Protein AF-0000000078662485 (afdb_homodimer)

pLDDT: mean 89.97, std 11.81, range [34.38, 98.5]

Structure (mmCIF, N/CA/C/O backbone):
data_AF-0000000078662485-model_v1
#
loop_
_entity.id
_entity.type
_entity.pdbx_description
1 polymer 'Uncharacterized protein'
#
loop_
_atom_site.group_PDB
_atom_site.id
_atom_site.type_symbol
_atom_site.label_atom_id
_atom_site.label_alt_id
_atom_site.label_comp_id
_atom_site.label_asym_id
_atom_site.label_entity_id
_atom_site.label_seq_id
_atom_site.pdbx_PDB_ins_code
_atom_site.Cartn_x
_atom_site.Cartn_y
_atom_site.Cartn_z
_atom_site.occupancy
_atom_site.B_iso_or_equiv
_atom_site.auth_seq_id
_atom_site.auth_comp_id
_atom_site.auth_asym_id
_atom_site.auth_atom_id
_atom_site.pdbx_PDB_model_num
ATOM 1 N N . MET A 1 1 ? 4.508 31.656 -20.875 1 34.56 1 MET A N 1
ATOM 2 C CA . MET A 1 1 ? 4.895 31.766 -19.469 1 34.56 1 MET A CA 1
ATOM 3 C C . MET A 1 1 ? 4.84 30.406 -18.781 1 34.56 1 MET A C 1
ATOM 5 O O . MET A 1 1 ? 3.756 29.906 -18.484 1 34.56 1 MET A O 1
ATOM 9 N N . LEU A 1 2 ? 5.418 29.312 -19.266 1 43.25 2 LEU A N 1
ATOM 10 C CA . LEU A 1 2 ? 5.508 28.016 -18.625 1 43.25 2 LEU A CA 1
ATOM 11 C C . LEU A 1 2 ? 5.68 28.156 -17.125 1 43.25 2 LEU A C 1
ATOM 13 O O . LEU A 1 2 ? 6.574 28.875 -16.656 1 43.25 2 LEU A O 1
ATOM 17 N N . ALA A 1 3 ? 4.621 28.422 -16.469 1 52.41 3 ALA A N 1
ATOM 18 C CA . ALA A 1 3 ? 4.621 28.656 -15.031 1 52.41 3 ALA A CA 1
ATOM 19 C C . ALA A 1 3 ? 5.844 28.031 -14.375 1 52.41 3 ALA A C 1
ATOM 21 O O . ALA A 1 3 ? 6.137 26.844 -14.594 1 52.41 3 ALA A O 1
ATOM 22 N N . ARG A 1 4 ? 6.895 28.75 -14.273 1 60.28 4 ARG A N 1
ATOM 23 C CA . ARG A 1 4 ? 8.203 28.453 -13.703 1 60.28 4 ARG A CA 1
ATOM 24 C C . ARG A 1 4 ? 8.078 27.594 -12.445 1 60.28 4 ARG A C 1
ATOM 26 O O . ARG A 1 4 ? 7.41 27.984 -11.484 1 60.28 4 ARG A O 1
ATOM 33 N N . MET A 1 5 ? 8.234 26.359 -12.672 1 67.25 5 MET A N 1
ATOM 34 C CA . MET A 1 5 ? 8.242 25.469 -11.516 1 67.25 5 MET A CA 1
ATOM 35 C C . MET A 1 5 ? 9.117 26.031 -10.398 1 67.25 5 MET A C 1
ATOM 37 O O . MET A 1 5 ? 10.156 26.641 -10.672 1 67.25 5 MET A O 1
ATOM 41 N N . THR A 1 6 ? 8.609 26.188 -9.195 1 75.56 6 THR A N 1
ATOM 42 C CA . THR A 1 6 ? 9.398 26.547 -8.023 1 75.56 6 THR A CA 1
ATOM 43 C C . THR A 1 6 ? 10.625 25.641 -7.906 1 75.56 6 THR A C 1
ATOM 45 O O . THR A 1 6 ? 10.664 24.562 -8.5 1 75.56 6 THR A O 1
ATOM 48 N N . PRO A 1 7 ? 11.672 26.172 -7.414 1 77.88 7 PRO A N 1
ATOM 49 C CA . PRO A 1 7 ? 12.883 25.375 -7.246 1 77.88 7 PRO A CA 1
ATOM 50 C C . PRO A 1 7 ? 12.594 24 -6.648 1 77.88 7 PRO A C 1
ATOM 52 O O . PRO A 1 7 ? 13.219 23 -7.039 1 77.88 7 PRO A O 1
ATOM 55 N N . GLU A 1 8 ? 11.742 23.828 -5.668 1 77.75 8 GLU A N 1
ATOM 56 C CA . GLU A 1 8 ? 11.398 22.547 -5.043 1 77.75 8 GLU A CA 1
ATOM 57 C C . GLU A 1 8 ? 10.75 21.594 -6.043 1 77.75 8 GLU A C 1
ATOM 59 O O . GLU A 1 8 ? 11.047 20.406 -6.055 1 77.75 8 GLU A O 1
ATOM 64 N N . ARG A 1 9 ? 9.969 22.109 -6.883 1 80.06 9 ARG A N 1
ATOM 65 C CA . ARG A 1 9 ? 9.297 21.297 -7.895 1 80.06 9 ARG A CA 1
ATOM 66 C C . ARG A 1 9 ? 10.273 20.844 -8.977 1 80.06 9 ARG A C 1
ATOM 68 O O . ARG A 1 9 ? 10.156 19.734 -9.5 1 80.06 9 ARG A O 1
ATOM 75 N N . ARG A 1 10 ? 11.203 21.672 -9.266 1 83.81 10 ARG A N 1
ATOM 76 C CA . ARG A 1 10 ? 12.219 21.328 -10.258 1 83.81 10 ARG A CA 1
ATOM 77 C C . ARG A 1 10 ? 13.102 20.172 -9.766 1 83.81 10 ARG A C 1
ATOM 79 O O . ARG A 1 10 ? 13.398 19.25 -10.523 1 83.81 10 ARG A O 1
ATOM 86 N N . GLN A 1 11 ? 13.539 20.328 -8.539 1 87 11 GLN A N 1
ATOM 87 C CA . GLN A 1 11 ? 14.359 19.266 -7.961 1 87 11 GLN A CA 1
ATOM 88 C C . GLN A 1 11 ? 13.602 17.938 -7.906 1 87 11 GLN A C 1
ATOM 90 O O . GLN A 1 11 ? 14.164 16.875 -8.172 1 87 11 GLN A O 1
ATOM 95 N N . TYR A 1 12 ? 12.344 18.062 -7.512 1 89.25 12 TYR A N 1
ATOM 96 C CA . TYR A 1 12 ? 11.492 16.891 -7.488 1 89.25 12 TYR A CA 1
ATOM 97 C C . TYR A 1 12 ? 11.367 16.281 -8.875 1 89.25 12 TYR A C 1
ATOM 99 O O . TYR A 1 12 ? 11.555 15.07 -9.055 1 89.25 12 TYR A O 1
ATOM 107 N N . THR A 1 13 ? 11.07 17.109 -9.867 1 90.5 13 THR A N 1
ATOM 108 C CA . THR A 1 13 ? 10.867 16.625 -11.227 1 90.5 13 THR A CA 1
ATOM 109 C C . THR A 1 13 ? 12.141 16 -11.773 1 90.5 13 THR A C 1
ATOM 111 O O . THR A 1 13 ? 12.102 14.945 -12.406 1 90.5 13 THR A O 1
ATOM 114 N N . ARG A 1 14 ? 13.227 16.562 -11.508 1 93.94 14 ARG A N 1
ATOM 115 C CA . ARG A 1 14 ? 14.5 16.016 -11.953 1 93.94 14 ARG A CA 1
ATOM 116 C C . ARG A 1 14 ? 14.781 14.672 -11.289 1 93.94 14 ARG A C 1
ATOM 118 O O . ARG A 1 14 ? 15.211 13.727 -11.953 1 93.94 14 ARG A O 1
ATOM 125 N N . ALA A 1 15 ? 14.516 14.617 -10.016 1 94.81 15 ALA A N 1
ATOM 126 C CA . ALA A 1 15 ? 14.734 13.375 -9.281 1 94.81 15 ALA A CA 1
ATOM 127 C C . ALA A 1 15 ? 13.859 12.25 -9.836 1 94.81 15 ALA A C 1
ATOM 129 O O . ALA A 1 15 ? 14.336 11.133 -10.055 1 94.81 15 ALA A O 1
ATOM 130 N N . VAL A 1 16 ? 12.68 12.586 -10.109 1 94.25 16 VAL A N 1
ATOM 131 C CA . VAL A 1 16 ? 11.734 11.586 -10.602 1 94.25 16 VAL A CA 1
ATOM 132 C C . VAL A 1 16 ? 12.148 11.141 -12.008 1 94.25 16 VAL A C 1
ATOM 134 O O . VAL A 1 16 ? 12.125 9.945 -12.32 1 94.25 16 VAL A O 1
ATOM 137 N N . MET A 1 17 ? 12.539 12.078 -12.844 1 96.19 17 MET A N 1
ATOM 138 C CA . MET A 1 17 ? 12.969 11.742 -14.195 1 96.19 17 MET A CA 1
ATOM 139 C C . MET A 1 17 ? 14.195 10.836 -14.164 1 96.19 17 MET A C 1
ATOM 141 O O . MET A 1 17 ? 14.289 9.883 -14.938 1 96.19 17 MET A O 1
ATOM 145 N N . LEU A 1 18 ? 15.078 11.164 -13.297 1 97.19 18 LEU A N 1
ATOM 146 C CA . LEU A 1 18 ? 16.281 10.344 -13.172 1 97.19 18 LEU A CA 1
ATOM 147 C C . LEU A 1 18 ? 15.93 8.945 -12.672 1 97.19 18 LEU A C 1
ATOM 149 O O . LEU A 1 18 ? 16.484 7.957 -13.172 1 97.19 18 LEU A O 1
ATOM 153 N N . LEU A 1 19 ? 15.07 8.875 -11.773 1 97.56 19 LEU A N 1
ATOM 154 C CA . LEU A 1 19 ? 14.656 7.594 -11.227 1 97.56 19 LEU A CA 1
ATOM 155 C C . LEU A 1 19 ? 13.898 6.777 -12.266 1 97.56 19 LEU A C 1
ATOM 157 O O . LEU A 1 19 ? 14.102 5.57 -12.391 1 97.56 19 LEU A O 1
ATOM 161 N N . MET A 1 20 ? 13.078 7.402 -13 1 96.56 20 MET A N 1
ATOM 162 C CA . MET A 1 20 ? 12.344 6.707 -14.055 1 96.56 20 MET A CA 1
ATOM 163 C C . MET A 1 20 ? 13.289 6.242 -15.164 1 96.56 20 MET A C 1
ATOM 165 O O . MET A 1 20 ? 13.109 5.156 -15.719 1 96.56 20 MET A O 1
ATOM 169 N N . GLY A 1 21 ? 14.18 7.074 -15.523 1 97.69 21 GLY A N 1
ATOM 170 C CA . GLY A 1 21 ? 15.211 6.637 -16.453 1 97.69 21 GLY A CA 1
ATOM 171 C C . GLY A 1 21 ? 16 5.441 -15.938 1 97.69 21 GLY A C 1
ATOM 172 O O . GLY A 1 21 ? 16.25 4.492 -16.688 1 97.69 21 GLY A O 1
ATOM 173 N N . GLY A 1 22 ? 16.453 5.512 -14.68 1 97.94 22 GLY A N 1
ATOM 174 C CA . GLY A 1 22 ? 17.125 4.383 -14.055 1 97.94 22 GLY A CA 1
ATOM 175 C C . GLY A 1 22 ? 16.281 3.125 -14.039 1 97.94 22 GLY A C 1
ATOM 176 O O . GLY A 1 22 ? 16.797 2.021 -14.242 1 97.94 22 GLY A O 1
ATOM 177 N N . TYR A 1 23 ? 15.062 3.336 -13.812 1 97.94 23 TYR A N 1
ATOM 178 C CA . TYR A 1 23 ? 14.133 2.215 -13.828 1 97.94 23 TYR A CA 1
ATOM 179 C C . TYR A 1 23 ? 14.094 1.554 -15.203 1 97.94 23 TYR A C 1
ATOM 181 O O . TYR A 1 23 ? 14.25 0.335 -15.32 1 97.94 23 TYR A O 1
ATOM 189 N N . ALA A 1 24 ? 13.836 2.324 -16.234 1 97.88 24 ALA A N 1
ATOM 190 C CA . ALA A 1 24 ? 13.797 1.805 -17.609 1 97.88 24 ALA A CA 1
ATOM 191 C C . ALA A 1 24 ? 15.102 1.099 -17.953 1 97.88 24 ALA A C 1
ATOM 193 O O . ALA A 1 24 ? 15.094 -0.019 -18.484 1 97.88 24 ALA A O 1
ATOM 194 N N . ALA A 1 25 ? 16.172 1.72 -17.609 1 98 25 ALA A N 1
ATOM 195 C CA . ALA A 1 25 ? 17.484 1.174 -17.922 1 98 25 ALA A CA 1
ATOM 196 C C . ALA A 1 25 ? 17.719 -0.151 -17.203 1 98 25 ALA A C 1
ATOM 198 O O . ALA A 1 25 ? 18.188 -1.12 -17.812 1 98 25 ALA A O 1
ATOM 199 N N . THR A 1 26 ? 17.406 -0.166 -15.969 1 97.69 26 THR A N 1
ATOM 200 C CA . THR A 1 26 ? 17.656 -1.376 -15.195 1 97.69 26 THR A CA 1
ATOM 201 C C . THR A 1 26 ? 16.719 -2.494 -15.617 1 97.69 26 THR A C 1
ATOM 203 O O . THR A 1 26 ? 17.094 -3.666 -15.641 1 97.69 26 THR A O 1
ATOM 206 N N . LEU A 1 27 ? 15.508 -2.123 -15.891 1 95.81 27 LEU A N 1
ATOM 207 C CA . LEU A 1 27 ? 14.562 -3.129 -16.344 1 95.81 27 LEU A CA 1
ATOM 208 C C . LEU A 1 27 ? 15.031 -3.775 -17.641 1 95.81 27 LEU A C 1
ATOM 210 O O . LEU A 1 27 ? 15.07 -5.004 -17.766 1 95.81 27 LEU A O 1
ATOM 214 N N . VAL A 1 28 ? 15.352 -2.975 -18.594 1 96.19 28 VAL A N 1
ATOM 215 C CA . VAL A 1 28 ? 15.828 -3.473 -19.875 1 96.19 28 VAL A CA 1
ATOM 216 C C . VAL A 1 28 ? 17.125 -4.258 -19.672 1 96.19 28 VAL A C 1
ATOM 218 O O . VAL A 1 28 ? 17.266 -5.371 -20.188 1 96.19 28 VAL A O 1
ATOM 221 N N . GLY A 1 29 ? 18 -3.672 -18.953 1 95.81 29 GLY A N 1
ATOM 222 C CA . GLY A 1 29 ? 19.281 -4.32 -18.719 1 95.81 29 GLY A CA 1
ATOM 223 C C . GLY A 1 29 ? 19.141 -5.68 -18.062 1 95.81 29 GLY A C 1
ATOM 224 O O . GLY A 1 29 ? 19.766 -6.652 -18.484 1 95.81 29 GLY A O 1
ATOM 225 N N . VAL A 1 30 ? 18.391 -5.754 -17.078 1 94.56 30 VAL A N 1
ATOM 226 C CA . VAL A 1 30 ? 18.234 -6.996 -16.328 1 94.56 30 VAL A CA 1
ATOM 227 C C . VAL A 1 30 ? 17.547 -8.047 -17.203 1 94.56 30 VAL A C 1
ATOM 229 O O . VAL A 1 30 ? 17.906 -9.219 -17.172 1 94.56 30 VAL A O 1
ATOM 232 N N . ASN A 1 31 ? 16.578 -7.605 -17.922 1 93.81 31 ASN A N 1
ATOM 233 C CA . ASN A 1 31 ? 15.922 -8.539 -18.812 1 93.81 31 ASN A CA 1
ATOM 234 C C . ASN A 1 31 ? 16.891 -9.102 -19.859 1 93.81 31 ASN A C 1
ATOM 236 O O . ASN A 1 31 ? 16.844 -10.289 -20.188 1 93.81 31 ASN A O 1
ATOM 240 N N . LEU A 1 32 ? 17.781 -8.289 -20.297 1 93 32 LEU A N 1
ATOM 241 C CA . LEU A 1 32 ? 18.781 -8.742 -21.266 1 93 32 LEU A CA 1
ATOM 242 C C . LEU A 1 32 ? 19.75 -9.727 -20.625 1 93 32 LEU A C 1
ATOM 244 O O . LEU A 1 32 ? 20.141 -10.719 -21.234 1 93 32 LEU A O 1
ATOM 248 N N . ILE A 1 33 ? 20.094 -9.445 -19.484 1 91 33 ILE A N 1
ATOM 249 C CA . ILE A 1 33 ? 21.031 -10.312 -18.75 1 91 33 ILE A CA 1
ATOM 250 C C . ILE A 1 33 ? 20.375 -11.672 -18.516 1 91 33 ILE A C 1
ATOM 252 O O . ILE A 1 33 ? 21.016 -12.711 -18.734 1 91 33 ILE A O 1
ATOM 256 N N . PHE A 1 34 ? 19.172 -11.695 -18.109 1 90.75 34 PHE A N 1
ATOM 257 C CA . PHE A 1 34 ? 18.484 -12.945 -17.797 1 90.75 34 PHE A CA 1
ATOM 258 C C . PHE A 1 34 ? 18.203 -13.727 -19.078 1 90.75 34 PHE A C 1
ATOM 260 O O . PHE A 1 34 ? 18.188 -14.961 -19.062 1 90.75 34 PHE A O 1
ATOM 267 N N . GLU A 1 35 ? 18.031 -12.969 -20.078 1 89.62 35 GLU A N 1
ATOM 268 C CA . GLU A 1 35 ? 17.828 -13.633 -21.375 1 89.62 35 GLU A CA 1
ATOM 269 C C . GLU A 1 35 ? 19.125 -14.234 -21.891 1 89.62 35 GLU A C 1
ATOM 271 O O . GLU A 1 35 ? 19.125 -15.32 -22.469 1 89.62 35 GLU A O 1
ATOM 276 N N . ALA A 1 36 ? 20.156 -13.633 -21.578 1 89.88 36 ALA A N 1
ATOM 277 C CA . ALA A 1 36 ? 21.453 -14.031 -22.125 1 89.88 36 ALA A CA 1
ATOM 278 C C . ALA A 1 36 ? 22.094 -15.109 -21.266 1 89.88 36 ALA A C 1
ATOM 280 O O . ALA A 1 36 ? 22.703 -16.062 -21.797 1 89.88 36 ALA A O 1
ATOM 281 N N . SER A 1 37 ? 22.25 -14.992 -19.953 1 84.38 37 SER A N 1
ATOM 282 C CA . SER A 1 37 ? 23.094 -15.883 -19.156 1 84.38 37 SER A CA 1
ATOM 283 C C . SER A 1 37 ? 22.297 -16.562 -18.047 1 84.38 37 SER A C 1
ATOM 285 O O . SER A 1 37 ? 22.766 -17.531 -17.453 1 84.38 37 SER A O 1
ATOM 287 N N . ARG A 1 38 ? 21.062 -16.297 -17.781 1 82.56 38 ARG A N 1
ATOM 288 C CA . ARG A 1 38 ? 20.234 -16.797 -16.688 1 82.56 38 ARG A CA 1
ATOM 289 C C . ARG A 1 38 ? 21.047 -16.891 -15.391 1 82.56 38 ARG A C 1
ATOM 291 O O . ARG A 1 38 ? 21.359 -17.984 -14.938 1 82.56 38 ARG A O 1
ATOM 298 N N . PRO A 1 39 ? 21.375 -15.773 -14.805 1 86.69 39 PRO A N 1
ATOM 299 C CA . PRO A 1 39 ? 22.172 -15.789 -13.57 1 86.69 39 PRO A CA 1
ATOM 300 C C . PRO A 1 39 ? 21.531 -16.641 -12.469 1 86.69 39 PRO A C 1
ATOM 302 O O . PRO A 1 39 ? 20.328 -16.875 -12.5 1 86.69 39 PRO A O 1
ATOM 305 N N . THR A 1 40 ? 22.469 -17.203 -11.586 1 87.75 40 THR A N 1
ATOM 306 C CA . THR A 1 40 ? 21.984 -18.016 -10.469 1 87.75 40 THR A CA 1
ATOM 307 C C . THR A 1 40 ? 22.531 -17.484 -9.148 1 87.75 40 THR A C 1
ATOM 309 O O . THR A 1 40 ? 23.391 -16.609 -9.125 1 87.75 40 THR A O 1
ATOM 312 N N . GLY A 1 41 ? 21.844 -17.906 -8.133 1 91.56 41 GLY A N 1
ATOM 313 C CA . GLY A 1 41 ? 22.328 -17.578 -6.805 1 91.56 41 GLY A CA 1
ATOM 314 C C . GLY A 1 41 ? 22.141 -16.109 -6.457 1 91.56 41 GLY A C 1
ATOM 315 O O . GLY A 1 41 ? 21.125 -15.5 -6.805 1 91.56 41 GLY A O 1
ATOM 316 N N . ILE A 1 42 ? 23.078 -15.57 -5.73 1 93.94 42 ILE A N 1
ATOM 317 C CA . ILE A 1 42 ? 23 -14.234 -5.16 1 93.94 42 ILE A CA 1
ATOM 318 C C . ILE A 1 42 ? 23.016 -13.195 -6.281 1 93.94 42 ILE A C 1
ATOM 320 O O . ILE A 1 42 ? 22.344 -12.164 -6.188 1 93.94 42 ILE A O 1
ATOM 324 N N . SER A 1 43 ? 23.734 -13.508 -7.352 1 93.19 43 SER A N 1
ATOM 325 C CA . SER A 1 43 ? 23.797 -12.562 -8.469 1 93.19 43 SER A CA 1
ATOM 326 C C . SER A 1 43 ? 22.438 -12.391 -9.125 1 93.19 43 SER A C 1
ATOM 328 O O . SER A 1 43 ? 22.109 -11.289 -9.578 1 93.19 43 SER A O 1
ATOM 330 N N . ALA A 1 44 ? 21.641 -13.469 -9.156 1 94.88 44 ALA A N 1
ATOM 331 C CA . ALA A 1 44 ? 20.297 -13.398 -9.727 1 94.88 44 ALA A CA 1
ATOM 332 C C . ALA A 1 44 ? 19.375 -12.523 -8.875 1 94.88 44 ALA A C 1
ATOM 334 O O . ALA A 1 44 ? 18.641 -11.695 -9.406 1 94.88 44 ALA A O 1
ATOM 335 N N . TYR A 1 45 ? 19.547 -12.703 -7.586 1 96 45 TYR A N 1
ATOM 336 C CA . TYR A 1 45 ? 18.734 -11.891 -6.672 1 96 45 TYR A CA 1
ATOM 337 C C . TYR A 1 45 ? 19.109 -10.422 -6.773 1 96 45 TYR A C 1
ATOM 339 O O . TYR A 1 45 ? 18.25 -9.555 -6.805 1 96 45 TYR A O 1
ATOM 347 N N . ALA A 1 46 ? 20.359 -10.203 -6.812 1 96.31 46 ALA A N 1
ATOM 348 C CA . ALA A 1 46 ? 20.844 -8.828 -6.918 1 96.31 46 ALA A CA 1
ATOM 349 C C . ALA A 1 46 ? 20.359 -8.18 -8.211 1 96.31 46 ALA A C 1
ATOM 351 O O . ALA A 1 46 ? 19.891 -7.039 -8.203 1 96.31 46 ALA A O 1
ATOM 352 N N . ALA A 1 47 ? 20.469 -8.891 -9.258 1 95.38 47 ALA A N 1
ATOM 353 C CA . ALA A 1 47 ? 20.031 -8.375 -10.555 1 95.38 47 ALA A CA 1
ATOM 354 C C . ALA A 1 47 ? 18.531 -8.109 -10.555 1 95.38 47 ALA A C 1
ATOM 356 O O . ALA A 1 47 ? 18.078 -7.051 -11 1 95.38 47 ALA A O 1
ATOM 357 N N . ALA A 1 48 ? 17.781 -9.047 -10.008 1 96 48 ALA A N 1
ATOM 358 C CA . ALA A 1 48 ? 16.328 -8.953 -10.008 1 96 48 ALA A CA 1
ATOM 359 C C . ALA A 1 48 ? 15.852 -7.754 -9.188 1 96 48 ALA A C 1
ATOM 361 O O . ALA A 1 48 ? 14.766 -7.227 -9.43 1 96 48 ALA A O 1
ATOM 362 N N . LEU A 1 49 ? 16.719 -7.297 -8.273 1 97.75 49 LEU A N 1
ATOM 363 C CA . LEU A 1 49 ? 16.344 -6.211 -7.371 1 97.75 49 LEU A CA 1
ATOM 364 C C . LEU A 1 49 ? 16.656 -4.855 -8 1 97.75 49 LEU A C 1
ATOM 366 O O . LEU A 1 49 ? 16.156 -3.822 -7.531 1 97.75 49 LEU A O 1
ATOM 370 N N . LEU A 1 50 ? 17.391 -4.82 -9.008 1 97.19 50 LEU A N 1
ATOM 371 C CA . LEU A 1 50 ? 17.906 -3.574 -9.562 1 97.19 50 LEU A CA 1
ATOM 372 C C . LEU A 1 50 ? 16.766 -2.662 -10.008 1 97.19 50 LEU A C 1
ATOM 374 O O . LEU A 1 50 ? 16.75 -1.48 -9.648 1 97.19 50 LEU A O 1
ATOM 378 N N . PRO A 1 51 ? 15.742 -3.143 -10.727 1 97.69 51 PRO A N 1
ATOM 379 C CA . PRO A 1 51 ? 14.664 -2.242 -11.148 1 97.69 51 PRO A CA 1
ATOM 380 C C . PRO A 1 51 ? 13.82 -1.739 -9.984 1 97.69 51 PRO A C 1
ATOM 382 O O . PRO A 1 51 ? 13.172 -0.695 -10.094 1 97.69 51 PRO A O 1
ATOM 385 N N . ALA A 1 52 ? 13.836 -2.477 -8.93 1 98.31 52 ALA A N 1
ATOM 386 C CA . ALA A 1 52 ? 13.07 -2.07 -7.75 1 98.31 52 ALA A CA 1
ATOM 387 C C . ALA A 1 52 ? 13.641 -0.797 -7.137 1 98.31 52 ALA A C 1
ATOM 389 O O . ALA A 1 52 ? 12.906 0.011 -6.566 1 98.31 52 ALA A O 1
ATOM 390 N N . LEU A 1 53 ? 14.914 -0.582 -7.211 1 98.31 53 LEU A N 1
ATOM 391 C CA . LEU A 1 53 ? 15.617 0.492 -6.512 1 98.31 53 LEU A CA 1
ATOM 392 C C . LEU A 1 53 ? 15.117 1.856 -6.98 1 98.31 53 LEU A C 1
ATOM 394 O O . LEU A 1 53 ? 14.758 2.705 -6.16 1 98.31 53 LEU A O 1
ATOM 398 N N . PRO A 1 54 ? 15.023 2.104 -8.273 1 98.38 54 PRO A N 1
ATOM 399 C CA . PRO A 1 54 ? 14.5 3.404 -8.695 1 98.38 54 PRO A CA 1
ATOM 400 C C . PRO A 1 54 ? 13.047 3.617 -8.281 1 98.38 54 PRO A C 1
ATOM 402 O O . PRO A 1 54 ? 12.656 4.738 -7.953 1 98.38 54 PRO A O 1
ATOM 405 N N . VAL A 1 55 ? 12.273 2.584 -8.328 1 97.62 55 VAL A N 1
ATOM 406 C CA . VAL A 1 55 ? 10.883 2.699 -7.922 1 97.62 55 VAL A CA 1
ATOM 407 C C . VAL A 1 55 ? 10.805 3.062 -6.441 1 97.62 55 VAL A C 1
ATOM 409 O O . VAL A 1 55 ? 10.062 3.973 -6.055 1 97.62 55 VAL A O 1
ATOM 412 N N . ILE A 1 56 ? 11.602 2.404 -5.648 1 98.31 56 ILE A N 1
ATOM 413 C CA . ILE A 1 56 ? 11.664 2.697 -4.223 1 98.31 56 ILE A CA 1
ATOM 414 C C . ILE A 1 56 ? 12.164 4.121 -4.008 1 98.31 56 ILE A C 1
ATOM 416 O O . ILE A 1 56 ? 11.695 4.824 -3.111 1 98.31 56 ILE A O 1
ATOM 420 N N . GLY A 1 57 ? 13.094 4.535 -4.828 1 97.81 57 GLY A N 1
ATOM 421 C CA . GLY A 1 57 ? 13.57 5.906 -4.793 1 97.81 57 GLY A CA 1
ATOM 422 C C . GLY A 1 57 ? 12.461 6.926 -4.973 1 97.81 57 GLY A C 1
ATOM 423 O O . GLY A 1 57 ? 12.484 7.992 -4.355 1 97.81 57 GLY A O 1
ATOM 424 N N . VAL A 1 58 ? 11.5 6.613 -5.789 1 96.69 58 VAL A N 1
ATOM 425 C CA . VAL A 1 58 ? 10.383 7.527 -6.027 1 96.69 58 VAL A CA 1
ATOM 426 C C . VAL A 1 58 ? 9.586 7.711 -4.738 1 96.69 58 VAL A C 1
ATOM 428 O O . VAL A 1 58 ? 9.156 8.82 -4.422 1 96.69 58 VAL A O 1
ATOM 431 N N . PHE A 1 59 ? 9.359 6.668 -3.953 1 96.94 59 PHE A N 1
ATOM 432 C CA . PHE A 1 59 ? 8.648 6.797 -2.686 1 96.94 59 PHE A CA 1
ATOM 433 C C . PHE A 1 59 ? 9.398 7.727 -1.738 1 96.94 59 PHE A C 1
ATOM 435 O O . PHE A 1 59 ? 8.781 8.562 -1.069 1 96.94 59 PHE A O 1
ATOM 442 N N . VAL A 1 60 ? 10.742 7.594 -1.739 1 94.31 60 VAL A N 1
ATOM 443 C CA . VAL A 1 60 ? 11.578 8.422 -0.88 1 94.31 60 VAL A CA 1
ATOM 444 C C . VAL A 1 60 ? 11.484 9.883 -1.312 1 94.31 60 VAL A C 1
ATOM 446 O O . VAL A 1 60 ? 11.352 10.781 -0.474 1 94.31 60 VAL A O 1
ATOM 449 N N . VAL A 1 61 ? 11.516 10.07 -2.584 1 94.94 61 VAL A N 1
ATOM 450 C CA . VAL A 1 61 ? 11.453 11.43 -3.121 1 94.94 61 VAL A CA 1
ATOM 451 C C . VAL A 1 61 ? 10.109 12.062 -2.77 1 94.94 61 VAL A C 1
ATOM 453 O O . VAL A 1 61 ? 10.047 13.234 -2.396 1 94.94 61 VAL A O 1
ATOM 456 N N . ILE A 1 62 ? 9.055 11.32 -2.879 1 94 62 ILE A N 1
ATOM 457 C CA . ILE A 1 62 ? 7.734 11.828 -2.523 1 94 62 ILE A CA 1
ATOM 458 C C . ILE A 1 62 ? 7.695 12.156 -1.033 1 94 62 ILE A C 1
ATOM 460 O O . ILE A 1 62 ? 7.176 13.203 -0.637 1 94 62 ILE A O 1
ATOM 464 N N . GLY A 1 63 ? 8.25 11.281 -0.227 1 92.62 63 GLY A N 1
ATOM 465 C CA . GLY A 1 63 ? 8.336 11.547 1.199 1 92.62 63 GLY A CA 1
ATOM 466 C C . GLY A 1 63 ? 9.109 12.812 1.525 1 92.62 63 GLY A C 1
ATOM 467 O O . GLY A 1 63 ? 8.688 13.609 2.367 1 92.62 63 GLY A O 1
ATOM 468 N N . ARG A 1 64 ? 10.242 13.031 0.888 1 91.06 64 ARG A N 1
ATOM 469 C CA . ARG A 1 64 ? 11.047 14.227 1.095 1 91.06 64 ARG A CA 1
ATOM 470 C C . ARG A 1 64 ? 10.297 15.477 0.658 1 91.06 64 ARG A C 1
ATOM 472 O O . ARG A 1 64 ? 10.406 16.531 1.29 1 91.06 64 ARG A O 1
ATOM 479 N N . LEU A 1 65 ? 9.641 15.281 -0.45 1 91.31 65 LEU A N 1
ATOM 480 C CA . LEU A 1 65 ? 8.828 16.406 -0.905 1 91.31 65 LEU A CA 1
ATOM 481 C C . LEU A 1 65 ? 7.793 16.781 0.151 1 91.31 65 LEU A C 1
ATOM 483 O O . LEU A 1 65 ? 7.648 17.969 0.478 1 91.31 65 LEU A O 1
ATOM 487 N N . LEU A 1 66 ? 7.121 15.812 0.712 1 90.62 66 LEU A N 1
ATOM 488 C CA . LEU A 1 66 ? 6.109 16.047 1.737 1 90.62 66 LEU A CA 1
ATOM 489 C C . LEU A 1 66 ? 6.723 16.734 2.959 1 90.62 66 LEU A C 1
ATOM 491 O O . LEU A 1 66 ? 6.133 17.656 3.523 1 90.62 66 LEU A O 1
ATOM 495 N N . ALA A 1 67 ? 7.883 16.359 3.326 1 87.56 67 ALA A N 1
ATOM 496 C CA . ALA A 1 67 ? 8.562 16.891 4.508 1 87.56 67 ALA A CA 1
ATOM 497 C C . ALA A 1 67 ? 9.078 18.297 4.258 1 87.56 67 ALA A C 1
ATOM 499 O O . ALA A 1 67 ? 9.227 19.094 5.199 1 87.56 67 ALA A O 1
ATOM 500 N N . SER A 1 68 ? 9.281 18.656 3.045 1 88.56 68 SER A N 1
ATOM 501 C CA . SER A 1 68 ? 9.922 19.938 2.732 1 88.56 68 SER A CA 1
ATOM 502 C C . SER A 1 68 ? 8.891 21.016 2.455 1 88.56 68 SER A C 1
ATOM 504 O O . SER A 1 68 ? 9.219 22.203 2.449 1 88.56 68 SER A O 1
ATOM 506 N N . LEU A 1 69 ? 7.684 20.578 2.164 1 87.44 69 LEU A N 1
ATOM 507 C CA . LEU A 1 69 ? 6.652 21.562 1.84 1 87.44 69 LEU A CA 1
ATOM 508 C C . LEU A 1 69 ? 6.363 22.453 3.037 1 87.44 69 LEU A C 1
ATOM 510 O O . LEU A 1 69 ? 5.969 21.969 4.102 1 87.44 69 LEU A O 1
ATOM 514 N N . ARG A 1 70 ? 6.535 23.734 2.836 1 87.44 70 ARG A N 1
ATOM 515 C CA . ARG A 1 70 ? 6.312 24.703 3.891 1 87.44 70 ARG A CA 1
ATOM 516 C C . ARG A 1 70 ? 4.859 25.172 3.91 1 87.44 70 ARG A C 1
ATOM 518 O O . ARG A 1 70 ? 4.328 25.531 4.965 1 87.44 70 ARG A O 1
ATOM 525 N N . ASP A 1 71 ? 4.336 25.219 2.672 1 90.44 71 ASP A N 1
ATOM 526 C CA . ASP A 1 71 ? 2.934 25.609 2.58 1 90.44 71 ASP A CA 1
ATOM 527 C C . ASP A 1 71 ? 2.014 24.547 3.154 1 90.44 71 ASP A C 1
ATOM 529 O O . ASP A 1 71 ? 1.983 23.406 2.66 1 90.44 71 ASP A O 1
ATOM 533 N N . GLU A 1 72 ? 1.278 24.984 4.23 1 87.69 72 GLU A N 1
ATOM 534 C CA . GLU A 1 72 ? 0.426 24.047 4.953 1 87.69 72 GLU A CA 1
ATOM 535 C C . GLU A 1 72 ? -0.663 23.484 4.047 1 87.69 72 GLU A C 1
ATOM 537 O O . GLU A 1 72 ? -1.051 22.328 4.188 1 87.69 72 GLU A O 1
ATOM 542 N N . TYR A 1 73 ? -1.112 24.312 3.199 1 87.81 73 TYR A N 1
ATOM 543 C CA . TYR A 1 73 ? -2.188 23.859 2.32 1 87.81 73 TYR A CA 1
ATOM 544 C C . TYR A 1 73 ? -1.686 22.812 1.332 1 87.81 73 TYR A C 1
ATOM 546 O O . TYR A 1 73 ? -2.324 21.781 1.139 1 87.81 73 TYR A O 1
ATOM 554 N N . GLN A 1 74 ? -0.546 23.078 0.709 1 88.88 74 GLN A N 1
ATOM 555 C CA . GLN A 1 74 ? 0.038 22.125 -0.224 1 88.88 74 GLN A CA 1
ATOM 556 C C . GLN A 1 74 ? 0.374 20.812 0.476 1 88.88 74 GLN A C 1
ATOM 558 O O . GLN A 1 74 ? 0.19 19.734 -0.094 1 88.88 74 GLN A O 1
ATOM 563 N N . ARG A 1 75 ? 0.873 20.875 1.639 1 91.12 75 ARG A N 1
ATOM 564 C CA . ARG A 1 75 ? 1.188 19.672 2.412 1 91.12 75 ARG A CA 1
ATOM 565 C C . ARG A 1 75 ? -0.073 18.875 2.717 1 91.12 75 ARG A C 1
ATOM 567 O O . ARG A 1 75 ? -0.057 17.641 2.67 1 91.12 75 ARG A O 1
ATOM 574 N N . TYR A 1 76 ? -1.118 19.594 3.051 1 89.19 76 TYR A N 1
ATOM 575 C CA . TYR A 1 76 ? -2.398 18.938 3.309 1 89.19 76 TYR A CA 1
ATOM 576 C C . TYR A 1 76 ? -2.898 18.203 2.072 1 89.19 76 TYR A C 1
ATOM 578 O O . TYR A 1 76 ? -3.299 17.047 2.152 1 89.19 76 TYR A O 1
ATOM 586 N N . LEU A 1 77 ? -2.824 18.828 0.975 1 90.19 77 LEU A N 1
ATOM 587 C CA . LEU A 1 77 ? -3.328 18.25 -0.267 1 90.19 77 LEU A CA 1
ATOM 588 C C . LEU A 1 77 ? -2.549 17 -0.642 1 90.19 77 LEU A C 1
ATOM 590 O O . LEU A 1 77 ? -3.141 15.984 -1.01 1 90.19 77 LEU A O 1
ATOM 594 N N . LEU A 1 78 ? -1.214 17.078 -0.546 1 91.81 78 LEU A N 1
ATOM 595 C CA . LEU A 1 78 ? -0.383 15.938 -0.898 1 91.81 78 LEU A CA 1
ATOM 596 C C . LEU A 1 78 ? -0.589 14.789 0.089 1 91.81 78 LEU A C 1
ATOM 598 O O . LEU A 1 78 ? -0.658 13.625 -0.31 1 91.81 78 LEU A O 1
ATOM 602 N N . THR A 1 79 ? -0.698 15.125 1.326 1 93.12 79 THR A N 1
ATOM 603 C CA . THR A 1 79 ? -0.943 14.109 2.344 1 93.12 79 THR A CA 1
ATOM 604 C C . THR A 1 79 ? -2.268 13.391 2.086 1 93.12 79 THR A C 1
ATOM 606 O O . THR A 1 79 ? -2.338 12.164 2.143 1 93.12 79 THR A O 1
ATOM 609 N N . ARG A 1 80 ? -3.254 14.172 1.846 1 92.12 80 ARG A N 1
ATOM 610 C CA . ARG A 1 80 ? -4.562 13.602 1.543 1 92.12 80 ARG A CA 1
ATOM 611 C C . ARG A 1 80 ? -4.492 12.703 0.314 1 92.12 80 ARG A C 1
ATOM 613 O O . ARG A 1 80 ? -5.086 11.617 0.295 1 92.12 80 ARG A O 1
ATOM 620 N N . GLN A 1 81 ? -3.877 13.188 -0.667 1 94.44 81 GLN A N 1
ATOM 621 C CA . GLN A 1 81 ? -3.699 12.422 -1.895 1 94.44 81 GLN A CA 1
ATOM 622 C C . GLN A 1 81 ? -3.016 11.086 -1.613 1 94.44 81 GLN A C 1
ATOM 624 O O . GLN A 1 81 ? -3.441 10.039 -2.117 1 94.44 81 GLN A O 1
ATOM 629 N N . VAL A 1 82 ? -1.983 11.094 -0.86 1 95.5 82 VAL A N 1
ATOM 630 C CA . VAL A 1 82 ? -1.23 9.898 -0.51 1 95.5 82 VAL A CA 1
ATOM 631 C C . VAL A 1 82 ? -2.109 8.953 0.311 1 95.5 82 VAL A C 1
ATOM 633 O O . VAL A 1 82 ? -2.107 7.742 0.09 1 95.5 82 VAL A O 1
ATOM 636 N N . LEU A 1 83 ? -2.865 9.508 1.25 1 95 83 LEU A N 1
ATOM 637 C CA . LEU A 1 83 ? -3.754 8.711 2.088 1 95 83 LEU A CA 1
ATOM 638 C C . LEU A 1 83 ? -4.828 8.031 1.246 1 95 83 LEU A C 1
ATOM 640 O O . LEU A 1 83 ? -5.117 6.848 1.441 1 95 83 LEU A O 1
ATOM 644 N N . ILE A 1 84 ? -5.391 8.742 0.31 1 94.75 84 ILE A N 1
ATOM 645 C CA . ILE A 1 84 ? -6.406 8.188 -0.58 1 94.75 84 ILE A CA 1
ATOM 646 C C . ILE A 1 84 ? -5.793 7.09 -1.445 1 94.75 84 ILE A C 1
ATOM 648 O O . ILE A 1 84 ? -6.383 6.02 -1.606 1 94.75 84 ILE A O 1
ATOM 652 N N . ALA A 1 85 ? -4.66 7.379 -1.982 1 97.31 85 ALA A N 1
ATOM 653 C CA . ALA A 1 85 ? -3.961 6.391 -2.797 1 97.31 85 ALA A CA 1
ATOM 654 C C . ALA A 1 85 ? -3.688 5.117 -2 1 97.31 85 ALA A C 1
ATOM 656 O O . ALA A 1 85 ? -3.844 4.008 -2.518 1 97.31 85 ALA A O 1
ATOM 657 N N . THR A 1 86 ? -3.291 5.293 -0.774 1 97.81 86 THR A N 1
ATOM 658 C CA . THR A 1 86 ? -2.971 4.164 0.096 1 97.81 86 THR A CA 1
ATOM 659 C C . THR A 1 86 ? -4.219 3.338 0.391 1 97.81 86 THR A C 1
ATOM 661 O O . THR A 1 86 ? -4.203 2.113 0.252 1 97.81 86 THR A O 1
ATOM 664 N N . ALA A 1 87 ? -5.281 3.992 0.778 1 96.62 87 ALA A N 1
ATOM 665 C CA . ALA A 1 87 ? -6.535 3.293 1.063 1 96.62 87 ALA A CA 1
ATOM 666 C C . ALA A 1 87 ? -7.043 2.551 -0.17 1 96.62 87 ALA A C 1
ATOM 668 O O . ALA A 1 87 ? -7.492 1.408 -0.071 1 96.62 87 ALA A O 1
ATOM 669 N N . PHE A 1 88 ? -7.023 3.209 -1.259 1 97.19 88 PHE A N 1
ATOM 670 C CA . PHE A 1 88 ? -7.453 2.615 -2.518 1 97.19 88 PHE A CA 1
ATOM 671 C C . PHE A 1 88 ? -6.645 1.358 -2.826 1 97.19 88 PHE A C 1
ATOM 673 O O . PHE A 1 88 ? -7.215 0.285 -3.035 1 97.19 88 PHE A O 1
ATOM 680 N N . MET A 1 89 ? -5.34 1.511 -2.863 1 98.38 89 MET A N 1
ATOM 681 C CA . MET A 1 89 ? -4.445 0.403 -3.182 1 98.38 89 MET A CA 1
ATOM 682 C C . MET A 1 89 ? -4.641 -0.753 -2.207 1 98.38 89 MET A C 1
ATOM 684 O O . MET A 1 89 ? -4.777 -1.905 -2.621 1 98.38 89 MET A O 1
ATOM 688 N N . LEU A 1 90 ? -4.652 -0.5 -0.923 1 98.5 90 LEU A N 1
ATOM 689 C CA . LEU A 1 90 ? -4.789 -1.543 0.088 1 98.5 90 LEU A CA 1
ATOM 690 C C . LEU A 1 90 ? -6.129 -2.26 -0.049 1 98.5 90 LEU A C 1
ATOM 692 O O . LEU A 1 90 ? -6.203 -3.48 0.118 1 98.5 90 LEU A O 1
ATOM 696 N N . SER A 1 91 ? -7.164 -1.505 -0.36 1 98.44 91 SER A N 1
ATOM 697 C CA . SER A 1 91 ? -8.492 -2.1 -0.496 1 98.44 91 SER A CA 1
ATOM 698 C C . SER A 1 91 ? -8.555 -3.033 -1.7 1 98.44 91 SER A C 1
ATOM 700 O O . SER A 1 91 ? -9.023 -4.168 -1.589 1 98.44 91 SER A O 1
ATOM 702 N N . VAL A 1 92 ? -8.07 -2.57 -2.791 1 98.31 92 VAL A N 1
ATOM 703 C CA . VAL A 1 92 ? -8.094 -3.373 -4.008 1 98.31 92 VAL A CA 1
ATOM 704 C C . VAL A 1 92 ? -7.199 -4.602 -3.834 1 98.31 92 VAL A C 1
ATOM 706 O O . VAL A 1 92 ? -7.586 -5.711 -4.199 1 98.31 92 VAL A O 1
ATOM 709 N N . ALA A 1 93 ? -6 -4.395 -3.277 1 98.25 93 ALA A N 1
ATOM 710 C CA . ALA A 1 93 ? -5.086 -5.508 -3.039 1 98.25 93 ALA A CA 1
ATOM 711 C C . ALA A 1 93 ? -5.707 -6.539 -2.1 1 98.25 93 ALA A C 1
ATOM 713 O O . ALA A 1 93 ? -5.555 -7.746 -2.301 1 98.25 93 ALA A O 1
ATOM 714 N N . THR A 1 94 ? -6.371 -6.074 -1.066 1 98.38 94 THR A N 1
ATOM 715 C CA . THR A 1 94 ? -7.008 -6.969 -0.108 1 98.38 94 THR A CA 1
ATOM 716 C C . THR A 1 94 ? -8.125 -7.77 -0.775 1 98.38 94 THR A C 1
ATOM 718 O O . THR A 1 94 ? -8.172 -9 -0.654 1 98.38 94 THR A O 1
ATOM 721 N N . ALA A 1 95 ? -8.953 -7.125 -1.499 1 98.38 95 ALA A N 1
ATOM 722 C CA . ALA A 1 95 ? -10.039 -7.801 -2.201 1 98.38 95 ALA A CA 1
ATOM 723 C C . ALA A 1 95 ? -9.492 -8.82 -3.201 1 98.38 95 ALA A C 1
ATOM 725 O O . ALA A 1 95 ? -9.938 -9.969 -3.227 1 98.38 95 ALA A O 1
ATOM 726 N N . TRP A 1 96 ? -8.578 -8.359 -3.984 1 98.19 96 TRP A N 1
ATOM 727 C CA . TRP A 1 96 ? -7.969 -9.25 -4.965 1 98.19 96 TRP A CA 1
ATOM 728 C C . TRP A 1 96 ? -7.34 -10.461 -4.285 1 98.19 96 TRP A C 1
ATOM 730 O O . TRP A 1 96 ? -7.516 -11.594 -4.738 1 98.19 96 TRP A O 1
ATOM 740 N N . GLY A 1 97 ? -6.598 -10.188 -3.238 1 97.69 97 GLY A N 1
ATOM 741 C CA . GLY A 1 97 ? -5.891 -11.25 -2.539 1 97.69 97 GLY A CA 1
ATOM 742 C C . GLY A 1 97 ? -6.812 -12.328 -2.01 1 97.69 97 GLY A C 1
ATOM 743 O O . GLY A 1 97 ? -6.496 -13.516 -2.102 1 97.69 97 GLY A O 1
ATOM 744 N N . PHE A 1 98 ? -7.887 -11.984 -1.447 1 97.44 98 PHE A N 1
ATOM 745 C CA . PHE A 1 98 ? -8.812 -12.977 -0.909 1 97.44 98 PHE A CA 1
ATOM 746 C C . PHE A 1 98 ? -9.438 -13.797 -2.029 1 97.44 98 PHE A C 1
ATOM 748 O O . PHE A 1 98 ? 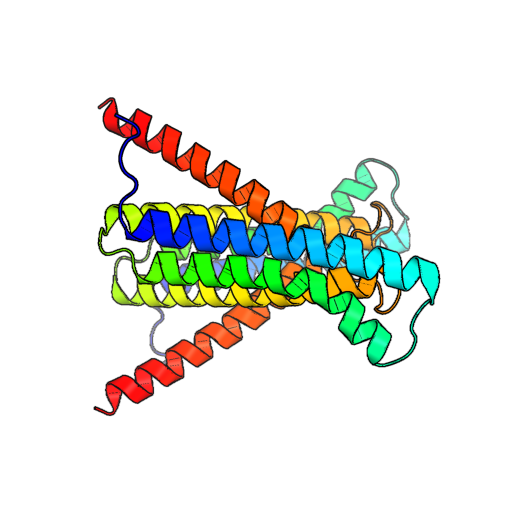-9.516 -15.023 -1.94 1 97.44 98 PHE A O 1
ATOM 755 N N . VAL A 1 99 ? -9.891 -13.156 -3.1 1 96.75 99 VAL A N 1
ATOM 756 C CA . VAL A 1 99 ? -10.492 -13.875 -4.215 1 96.75 99 VAL A CA 1
ATOM 757 C C . VAL A 1 99 ? -9.461 -14.797 -4.859 1 96.75 99 VAL A C 1
ATOM 759 O O . VAL A 1 99 ? -9.773 -15.93 -5.223 1 96.75 99 VAL A O 1
ATOM 762 N N . GLU A 1 100 ? -8.266 -14.297 -4.941 1 96 100 GLU A N 1
ATOM 763 C CA . GLU A 1 100 ? -7.168 -15.094 -5.48 1 96 100 GLU A CA 1
ATOM 764 C C . GLU A 1 100 ? -6.891 -16.312 -4.613 1 96 100 GLU A C 1
ATOM 766 O O . GLU A 1 100 ? -6.543 -17.375 -5.121 1 96 100 GLU A O 1
ATOM 771 N N . SER A 1 101 ? -6.953 -16.172 -3.34 1 93.69 101 SER A N 1
ATOM 772 C CA . SER A 1 101 ? -6.629 -17.234 -2.408 1 93.69 101 SER A CA 1
ATOM 773 C C . SER A 1 101 ? -7.574 -18.422 -2.578 1 93.69 101 SER A C 1
ATOM 775 O O . SER A 1 101 ? -7.246 -19.547 -2.195 1 93.69 101 SER A O 1
ATOM 777 N N . PHE A 1 102 ? -8.688 -18.234 -3.189 1 92.31 102 PHE A N 1
ATOM 778 C CA . PHE A 1 102 ? -9.625 -19.312 -3.443 1 92.31 102 PHE A CA 1
ATOM 779 C C . PHE A 1 102 ? -9.516 -19.797 -4.887 1 92.31 102 PHE A C 1
ATOM 781 O O . PHE A 1 102 ? -10.367 -20.562 -5.355 1 92.31 102 PHE A O 1
ATOM 788 N N . GLY A 1 103 ? -8.539 -19.234 -5.582 1 91.5 103 GLY A N 1
ATOM 789 C CA . GLY A 1 103 ? -8.242 -19.719 -6.926 1 91.5 103 GLY A CA 1
ATOM 790 C C . GLY A 1 103 ? -9.133 -19.094 -7.988 1 91.5 103 GLY A C 1
ATOM 791 O O . GLY A 1 103 ? -9.219 -19.594 -9.109 1 91.5 103 GLY A O 1
ATOM 792 N N . LEU A 1 104 ? -9.758 -17.953 -7.652 1 94.19 104 LEU A N 1
ATOM 793 C CA . LEU A 1 104 ? -10.75 -17.375 -8.555 1 94.19 104 LEU A CA 1
ATOM 794 C C . LEU A 1 104 ? -10.133 -16.266 -9.398 1 94.19 104 LEU A C 1
ATOM 796 O O . LEU A 1 104 ? -10.719 -15.836 -10.398 1 94.19 104 LEU A O 1
ATOM 800 N N . LEU A 1 105 ? -9.016 -15.711 -8.984 1 95.19 105 LEU A N 1
ATOM 801 C CA . LEU A 1 105 ? -8.289 -14.688 -9.742 1 95.19 105 LEU A CA 1
ATOM 802 C C . LEU A 1 105 ? -6.836 -15.094 -9.945 1 95.19 105 LEU A C 1
ATOM 804 O O . LEU A 1 105 ? -6.285 -15.867 -9.156 1 95.19 105 LEU A O 1
ATOM 808 N N . PRO A 1 106 ? -6.301 -14.602 -11.016 1 94.56 106 PRO A N 1
ATOM 809 C CA . PRO A 1 106 ? -4.902 -14.961 -11.281 1 94.56 106 PRO A CA 1
ATOM 810 C C . PRO A 1 106 ? -3.938 -14.32 -10.281 1 94.56 106 PRO A C 1
ATOM 812 O O . PRO A 1 106 ? -4.27 -13.312 -9.656 1 94.56 106 PRO A O 1
ATOM 815 N N . HIS A 1 107 ? -2.742 -14.922 -10.227 1 93.31 107 HIS A N 1
ATOM 816 C CA . HIS A 1 107 ? -1.653 -14.375 -9.422 1 93.31 107 HIS A CA 1
ATOM 817 C C . HIS A 1 107 ? -1.071 -13.125 -10.07 1 93.31 107 HIS A C 1
ATOM 819 O O . HIS A 1 107 ? -0.893 -13.07 -11.289 1 93.31 107 HIS A O 1
ATOM 825 N N . VAL A 1 108 ? -0.829 -12.141 -9.203 1 94.12 108 VAL A N 1
ATOM 826 C CA . VAL A 1 108 ? -0.163 -10.93 -9.664 1 94.12 108 VAL A CA 1
ATOM 827 C C . VAL A 1 108 ? 1.076 -10.664 -8.812 1 94.12 108 VAL A C 1
ATOM 829 O O . VAL A 1 108 ? 1.048 -10.844 -7.59 1 94.12 108 VAL A O 1
ATOM 832 N N . PRO A 1 109 ? 2.135 -10.25 -9.516 1 95.75 109 PRO A N 1
ATOM 833 C CA . PRO A 1 109 ? 3.326 -9.922 -8.727 1 95.75 109 PRO A CA 1
ATOM 834 C C . PRO A 1 109 ? 3.07 -8.805 -7.711 1 95.75 109 PRO A C 1
ATOM 836 O O . PRO A 1 109 ? 2.229 -7.938 -7.945 1 95.75 109 PRO A O 1
ATOM 839 N N . ALA A 1 110 ? 3.836 -8.828 -6.688 1 96.62 110 ALA A N 1
ATOM 840 C CA . ALA A 1 110 ? 3.604 -7.945 -5.547 1 96.62 110 ALA A CA 1
ATOM 841 C C . ALA A 1 110 ? 3.842 -6.488 -5.926 1 96.62 110 ALA A C 1
ATOM 843 O O . ALA A 1 110 ? 3.305 -5.578 -5.285 1 96.62 110 ALA A O 1
ATOM 844 N N . PHE A 1 111 ? 4.676 -6.262 -6.93 1 96.56 111 PHE A N 1
ATOM 845 C CA . PHE A 1 111 ? 4.973 -4.875 -7.273 1 96.56 111 PHE A CA 1
ATOM 846 C C . PHE A 1 111 ? 3.734 -4.184 -7.832 1 96.56 111 PHE A C 1
ATOM 848 O O . PHE A 1 111 ? 3.711 -2.957 -7.969 1 96.56 111 PHE A O 1
ATOM 855 N N . TYR A 1 112 ? 2.699 -4.891 -8.117 1 97.06 112 TYR A N 1
ATOM 856 C CA . TYR A 1 112 ? 1.464 -4.277 -8.586 1 97.06 112 TYR A CA 1
ATOM 857 C C . TYR A 1 112 ? 0.827 -3.426 -7.496 1 97.06 112 TYR A C 1
ATOM 859 O O . TYR A 1 112 ? -0.009 -2.564 -7.781 1 97.06 112 TYR A O 1
ATOM 867 N N . ALA A 1 113 ? 1.156 -3.709 -6.262 1 97.88 113 ALA A N 1
ATOM 868 C CA . ALA A 1 113 ? 0.738 -2.787 -5.211 1 97.88 113 ALA A CA 1
ATOM 869 C C . ALA A 1 113 ? 1.195 -1.364 -5.516 1 97.88 113 ALA A C 1
ATOM 871 O O . ALA A 1 113 ? 0.433 -0.41 -5.34 1 97.88 113 ALA A O 1
ATOM 872 N N . ALA A 1 114 ? 2.381 -1.269 -5.953 1 97.88 114 ALA A N 1
ATOM 873 C CA . ALA A 1 114 ? 2.912 0.041 -6.32 1 97.88 114 ALA A CA 1
ATOM 874 C C . ALA A 1 114 ? 2.154 0.627 -7.508 1 97.88 114 ALA A C 1
ATOM 876 O O . ALA A 1 114 ? 1.841 1.819 -7.523 1 97.88 114 ALA A O 1
ATOM 877 N N . VAL A 1 115 ? 1.875 -0.196 -8.438 1 97.19 115 VAL A N 1
ATOM 878 C CA . VAL A 1 115 ? 1.137 0.24 -9.617 1 97.19 115 VAL A CA 1
ATOM 879 C C . VAL A 1 115 ? -0.23 0.781 -9.203 1 97.19 115 VAL A C 1
ATOM 881 O O . VAL A 1 115 ? -0.623 1.875 -9.617 1 97.19 115 VAL A O 1
ATOM 884 N N . LEU A 1 116 ? -0.875 0.051 -8.383 1 97.88 116 LEU A N 1
ATOM 885 C CA . LEU A 1 116 ? -2.18 0.469 -7.875 1 97.88 116 LEU A CA 1
ATOM 886 C C . LEU A 1 116 ? -2.064 1.765 -7.078 1 97.88 116 LEU A C 1
ATOM 888 O O . LEU A 1 116 ? -2.945 2.625 -7.152 1 97.88 116 LEU A O 1
ATOM 892 N N . TRP A 1 117 ? -1.048 1.85 -6.316 1 98.12 117 TRP A N 1
ATOM 893 C CA . TRP A 1 117 ? -0.853 3.039 -5.492 1 98.12 117 TRP A CA 1
ATOM 894 C C . TRP A 1 117 ? -0.65 4.273 -6.363 1 98.12 117 TRP A C 1
ATOM 896 O O . TRP A 1 117 ? -1.235 5.328 -6.102 1 98.12 117 TRP A O 1
ATOM 906 N N . PHE A 1 118 ? 0.105 4.168 -7.41 1 96.69 118 PHE A N 1
ATOM 907 C CA . PHE A 1 118 ? 0.299 5.289 -8.32 1 96.69 118 PHE A CA 1
ATOM 908 C C . PHE A 1 118 ? -1.006 5.648 -9.016 1 96.69 118 PHE A C 1
ATOM 910 O O . PHE A 1 118 ? -1.293 6.828 -9.242 1 96.69 118 PHE A O 1
ATOM 917 N N . ALA A 1 119 ? -1.719 4.641 -9.391 1 96.19 119 ALA A N 1
ATOM 918 C CA . ALA A 1 119 ? -3.049 4.902 -9.93 1 96.19 119 ALA A CA 1
ATOM 919 C C . ALA A 1 119 ? -3.912 5.656 -8.922 1 96.19 119 ALA A C 1
ATOM 921 O O . ALA A 1 119 ? -4.641 6.582 -9.281 1 96.19 119 ALA A O 1
ATOM 922 N N . GLY A 1 120 ? -3.822 5.27 -7.691 1 95.81 120 GLY A N 1
ATOM 923 C CA . GLY A 1 120 ? -4.535 5.941 -6.617 1 95.81 120 GLY A CA 1
ATOM 924 C C . GLY A 1 120 ? -4.113 7.387 -6.434 1 95.81 120 GLY A C 1
ATOM 925 O O . GLY A 1 120 ? -4.941 8.242 -6.117 1 95.81 120 GLY A O 1
ATOM 926 N N . LEU A 1 121 ? -2.848 7.613 -6.59 1 94.06 121 LEU A N 1
ATOM 927 C CA . LEU A 1 121 ? -2.393 9 -6.551 1 94.06 121 LEU A CA 1
ATOM 928 C C . LEU A 1 121 ? -3.121 9.836 -7.598 1 94.06 121 LEU A C 1
ATOM 930 O O . LEU A 1 121 ? -3.492 10.984 -7.328 1 94.06 121 LEU A O 1
ATOM 934 N N . GLY A 1 122 ? -3.232 9.203 -8.789 1 90.62 122 GLY A N 1
ATOM 935 C CA . GLY A 1 122 ? -4.004 9.891 -9.812 1 90.62 122 GLY A CA 1
ATOM 936 C C . GLY A 1 122 ? -5.426 10.195 -9.383 1 90.62 122 GLY A C 1
ATOM 937 O O . GLY A 1 122 ? -5.91 11.32 -9.57 1 90.62 122 GLY A O 1
ATOM 938 N N . LEU A 1 123 ? -6.02 9.258 -8.758 1 89.25 123 LEU A N 1
ATOM 939 C CA . LEU A 1 123 ? -7.375 9.43 -8.234 1 89.25 123 LEU A CA 1
ATOM 940 C C . LEU A 1 123 ? -7.41 10.492 -7.145 1 89.25 123 LEU A C 1
ATOM 942 O O . LEU A 1 123 ? -8.297 11.352 -7.141 1 89.25 123 LEU A O 1
ATOM 946 N N . GLY A 1 124 ? -6.492 10.398 -6.316 1 85.56 124 GLY A N 1
ATOM 947 C CA . GLY A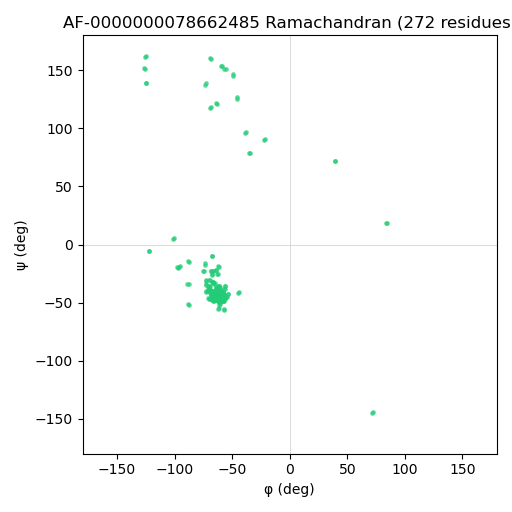 1 124 ? -6.41 11.406 -5.266 1 85.56 124 GLY A CA 1
ATOM 948 C C . GLY A 1 124 ? -6.215 12.812 -5.797 1 85.56 124 GLY A C 1
ATOM 949 O O . GLY A 1 124 ? -6.805 13.766 -5.281 1 85.56 124 GLY A O 1
ATOM 950 N N . GLY A 1 125 ? -5.41 12.945 -6.781 1 83.75 125 GLY A N 1
ATOM 951 C CA . GLY A 1 125 ? -5.246 14.227 -7.445 1 83.75 125 GLY A CA 1
ATOM 952 C C . GLY A 1 125 ? -6.527 14.758 -8.062 1 83.75 125 GLY A C 1
ATOM 953 O O . GLY A 1 125 ? -6.828 15.945 -7.957 1 83.75 125 GLY A O 1
ATOM 954 N N . CYS A 1 126 ? -7.262 13.883 -8.625 1 83.06 126 CYS A N 1
ATOM 955 C CA . CYS A 1 126 ? -8.539 14.266 -9.211 1 83.06 126 CYS A CA 1
ATOM 956 C C . CYS A 1 126 ? -9.516 14.719 -8.133 1 83.06 126 CYS A C 1
ATOM 958 O O . CYS A 1 126 ? -10.219 15.719 -8.312 1 83.06 126 CYS A O 1
ATOM 960 N N . VAL A 1 127 ? -9.547 13.992 -7.133 1 82.31 127 VAL A N 1
ATOM 961 C CA . VAL A 1 127 ? -10.43 14.344 -6.023 1 82.31 127 VAL A CA 1
ATOM 962 C C . VAL A 1 127 ? -10.047 15.727 -5.48 1 82.31 127 VAL A C 1
ATOM 964 O O . VAL A 1 127 ? -10.922 16.562 -5.227 1 82.31 127 VAL A O 1
ATOM 967 N N . ASN A 1 128 ? -8.82 15.961 -5.363 1 82 128 ASN A N 1
ATOM 968 C CA . ASN A 1 128 ? -8.359 17.266 -4.91 1 82 128 ASN A CA 1
ATOM 969 C C . ASN A 1 128 ? -8.766 18.375 -5.883 1 82 128 ASN A C 1
ATOM 971 O O . ASN A 1 128 ? -9.211 19.438 -5.461 1 82 128 ASN A O 1
ATOM 975 N N . ALA A 1 129 ? -8.695 18.078 -7.137 1 82.88 129 ALA A N 1
ATOM 976 C CA . ALA A 1 129 ? -9.031 19.062 -8.164 1 82.88 129 ALA A CA 1
ATOM 977 C C . ALA A 1 129 ? -10.523 19.406 -8.133 1 82.88 129 ALA A C 1
ATOM 979 O O . ALA A 1 129 ? -10.906 20.562 -8.242 1 82.88 129 ALA A O 1
ATOM 980 N N . VAL A 1 130 ? -11.297 18.469 -7.934 1 83.19 130 VAL A N 1
ATOM 981 C CA . VAL A 1 130 ? -12.75 18.656 -7.914 1 83.19 130 VAL A CA 1
ATOM 982 C C . VAL A 1 130 ? -13.156 19.422 -6.656 1 83.19 130 VAL A C 1
ATOM 984 O O . VAL A 1 130 ? -13.984 20.344 -6.723 1 83.19 130 VAL A O 1
ATOM 987 N N . LEU A 1 131 ? -12.539 19.109 -5.574 1 81.19 131 LEU A N 1
ATOM 988 C CA . LEU A 1 131 ? -12.867 19.766 -4.309 1 81.19 131 LEU A CA 1
ATOM 989 C C . LEU A 1 131 ? -12.406 21.219 -4.309 1 81.19 131 LEU A C 1
ATOM 991 O O . LEU A 1 131 ? -13.094 22.094 -3.76 1 81.19 131 LEU A O 1
ATOM 995 N N . GLU A 1 132 ? -11.289 21.422 -4.93 1 78.56 132 GLU A N 1
ATOM 996 C CA . GLU A 1 132 ? -10.805 22.797 -5.031 1 78.56 132 GLU A CA 1
ATOM 997 C C . GLU A 1 132 ? -11.68 23.625 -5.961 1 78.56 132 GLU A C 1
ATOM 999 O O . GLU A 1 132 ? -11.922 24.812 -5.699 1 78.56 132 GLU A O 1
ATOM 1004 N N . ARG A 1 133 ? -12.141 23 -6.965 1 80.75 133 ARG A N 1
ATOM 1005 C CA . ARG A 1 133 ? -13 23.703 -7.918 1 80.75 133 ARG A CA 1
ATOM 1006 C C . ARG A 1 133 ? -14.375 23.969 -7.316 1 80.75 133 ARG A C 1
ATOM 1008 O O . ARG A 1 133 ? -14.984 25 -7.594 1 80.75 133 ARG A O 1
ATOM 1015 N N . SER A 1 134 ? -14.766 22.984 -6.668 1 74.56 134 SER A N 1
ATOM 1016 C CA . SER A 1 134 ? -16.078 23.141 -6.043 1 74.56 134 SER A CA 1
ATOM 1017 C C . SER A 1 134 ? -16.031 24.141 -4.891 1 74.56 134 SER A C 1
ATOM 1019 O O . SER A 1 134 ? -17.031 24.781 -4.574 1 74.56 134 SER A O 1
ATOM 1021 N N . GLY A 1 135 ? -15.016 23.969 -4.055 1 63.06 135 GLY A N 1
ATOM 1022 C CA . GLY A 1 135 ? -14.875 24.969 -2.996 1 63.06 135 GLY A CA 1
ATOM 1023 C C . GLY A 1 135 ? -14.594 26.359 -3.52 1 63.06 135 GLY A C 1
ATOM 1024 O O . GLY A 1 135 ? -14.883 27.344 -2.844 1 63.06 135 GLY A O 1
ATOM 1025 N N . GLY A 1 136 ? -13.781 26.484 -4.582 1 54.12 136 GLY A N 1
ATOM 1026 C CA . GLY A 1 136 ? -13.617 27.781 -5.215 1 54.12 136 GLY A CA 1
ATOM 1027 C C . GLY A 1 136 ? -14.906 28.328 -5.82 1 54.12 136 GLY A C 1
ATOM 1028 O O . GLY A 1 136 ? -14.953 29.469 -6.254 1 54.12 136 GLY A O 1
ATOM 1029 N N . ALA A 1 137 ? -15.812 27.578 -6.172 1 51.91 137 ALA A N 1
ATOM 1030 C CA . ALA A 1 137 ? -17.078 28.047 -6.734 1 51.91 137 ALA A CA 1
ATOM 1031 C C . ALA A 1 137 ? -17.953 28.656 -5.656 1 51.91 137 ALA A C 1
ATOM 1033 O O . ALA A 1 137 ? -19.016 29.234 -5.961 1 51.91 137 ALA A O 1
ATOM 1034 N N . GLU A 1 138 ? -17.766 28.484 -4.383 1 39.59 138 GLU A N 1
ATOM 1035 C CA . GLU A 1 138 ? -18.547 29.328 -3.479 1 39.59 138 GLU A CA 1
ATOM 1036 C C . GLU A 1 138 ? -17.906 30.688 -3.289 1 39.59 138 GLU A C 1
ATOM 1038 O O . GLU A 1 138 ? -16.672 30.797 -3.254 1 39.59 138 GLU A O 1
ATOM 1043 N N . MET B 1 1 ? -6.477 3.252 37.594 1 34.38 1 MET B N 1
ATOM 1044 C CA . MET B 1 1 ? -6.93 4.363 36.75 1 34.38 1 MET B CA 1
ATOM 1045 C C . MET B 1 1 ? -6.746 4.051 35.281 1 34.38 1 MET B C 1
ATOM 1047 O O . MET B 1 1 ? -5.625 4.074 34.781 1 34.38 1 MET B O 1
ATOM 1051 N N . LEU B 1 2 ? -7.18 2.945 34.688 1 43.06 2 LEU B N 1
ATOM 1052 C CA . LEU B 1 2 ? -7.145 2.604 33.281 1 43.06 2 LEU B CA 1
ATOM 1053 C C . LEU B 1 2 ? -7.348 3.844 32.406 1 43.06 2 LEU B C 1
ATOM 1055 O O . LEU B 1 2 ? -8.305 4.594 32.625 1 43.06 2 LEU B O 1
ATOM 1059 N N . ALA B 1 3 ? -6.32 4.566 32.281 1 52.72 3 ALA B N 1
ATOM 1060 C CA . ALA B 1 3 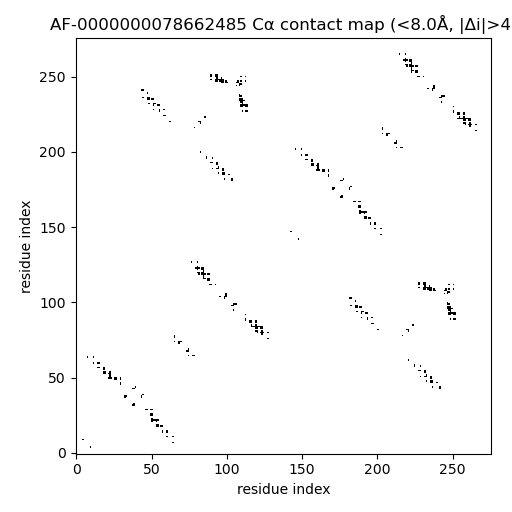? -6.383 5.824 31.531 1 52.72 3 ALA B CA 1
ATOM 1061 C C . ALA B 1 3 ? -7.566 5.832 30.562 1 52.72 3 ALA B C 1
ATOM 10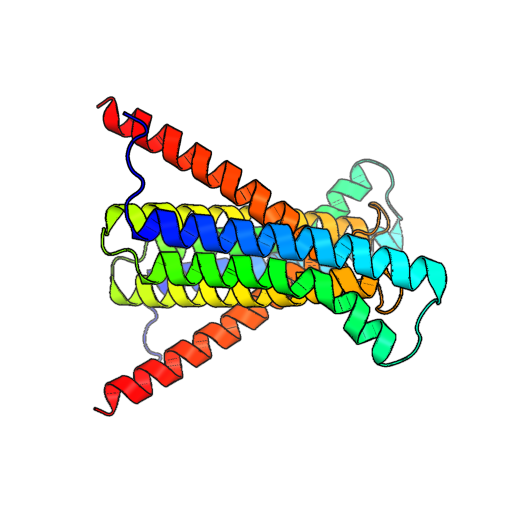63 O O . ALA B 1 3 ? -7.738 4.906 29.766 1 52.72 3 ALA B O 1
ATOM 1064 N N . ARG B 1 4 ? -8.719 6.309 30.984 1 60.03 4 ARG B N 1
ATOM 1065 C CA . ARG B 1 4 ? -10.008 6.469 30.312 1 60.03 4 ARG B CA 1
ATOM 1066 C C . ARG B 1 4 ? -9.82 6.906 28.875 1 60.03 4 ARG B C 1
ATOM 1068 O O . ARG B 1 4 ? -9.219 7.949 28.609 1 60.03 4 ARG B O 1
ATOM 1075 N N . MET B 1 5 ? -9.844 5.914 28.062 1 66.56 5 MET B N 1
ATOM 1076 C CA . MET B 1 5 ? -9.789 6.25 26.641 1 66.56 5 MET B CA 1
ATOM 1077 C C . MET B 1 5 ? -10.75 7.387 26.328 1 66.56 5 MET B C 1
ATOM 1079 O O . MET B 1 5 ? -11.844 7.461 26.891 1 66.56 5 MET B O 1
ATOM 1083 N N . THR B 1 6 ? -10.305 8.469 25.703 1 75.12 6 THR B N 1
ATOM 1084 C CA . THR B 1 6 ? -11.164 9.523 25.172 1 75.12 6 THR B CA 1
ATOM 1085 C C . THR B 1 6 ? -12.289 8.938 24.328 1 75.12 6 THR B C 1
ATOM 1087 O O . THR B 1 6 ? -12.195 7.797 23.875 1 75.12 6 THR B O 1
ATOM 1090 N N . PRO B 1 7 ? -13.398 9.539 24.391 1 77.44 7 PRO B N 1
ATOM 1091 C CA . PRO B 1 7 ? -14.531 9.047 23.594 1 77.44 7 PRO B CA 1
ATOM 1092 C C . PRO B 1 7 ? -14.125 8.68 22.156 1 77.44 7 PRO B C 1
ATOM 1094 O O . PRO B 1 7 ? -14.633 7.695 21.609 1 77.44 7 PRO B O 1
ATOM 1097 N N . GLU B 1 8 ? -13.305 9.398 21.453 1 77.44 8 GLU B N 1
ATOM 1098 C CA . GLU B 1 8 ? -12.859 9.125 20.094 1 77.44 8 GLU B CA 1
ATOM 1099 C C . GLU B 1 8 ? -12.078 7.812 20.031 1 77.44 8 GLU B C 1
ATOM 1101 O O . GLU B 1 8 ? -12.25 7.027 19.094 1 77.44 8 GLU B O 1
ATOM 1106 N N . ARG B 1 9 ? -11.32 7.555 21 1 79.62 9 ARG B N 1
ATOM 1107 C CA . ARG B 1 9 ? -10.531 6.328 21.047 1 79.62 9 ARG B CA 1
ATOM 1108 C C . ARG B 1 9 ? -11.414 5.117 21.328 1 79.62 9 ARG B C 1
ATOM 1110 O O . ARG B 1 9 ? -11.164 4.027 20.812 1 79.62 9 ARG B O 1
ATOM 1117 N N . ARG B 1 10 ? -12.414 5.32 22.109 1 83.19 10 ARG B N 1
ATOM 1118 C CA . ARG B 1 10 ? -13.344 4.238 22.406 1 83.19 10 ARG B CA 1
ATOM 1119 C C . ARG B 1 10 ? -14.125 3.818 21.172 1 83.19 10 ARG B C 1
ATOM 1121 O O . ARG B 1 10 ? -14.297 2.625 20.906 1 83.19 10 ARG B O 1
ATOM 1128 N N . GLN B 1 11 ? -14.617 4.824 20.469 1 86.56 11 GLN B N 1
ATOM 1129 C CA . GLN B 1 11 ? -15.352 4.527 19.25 1 86.56 11 GLN B CA 1
ATOM 1130 C C . GLN B 1 11 ? -14.461 3.811 18.234 1 86.56 11 GLN B C 1
ATOM 1132 O O . GLN B 1 11 ? -14.914 2.887 17.562 1 86.56 11 GLN B O 1
ATOM 1137 N N . TYR B 1 12 ? -13.242 4.309 18.141 1 88.88 12 TYR B N 1
ATOM 1138 C CA . TYR B 1 12 ? -12.273 3.668 17.266 1 88.88 12 TYR B CA 1
ATOM 1139 C C . TYR B 1 12 ? -12.031 2.221 17.688 1 88.88 12 TYR B C 1
ATOM 1141 O O . TYR B 1 12 ? -12.094 1.312 16.859 1 88.88 12 TYR B O 1
ATOM 1149 N N . THR B 1 13 ? -11.789 2.014 18.969 1 90.19 13 THR B N 1
ATOM 1150 C CA . THR B 1 13 ? -11.484 0.679 19.469 1 90.19 13 THR B CA 1
ATOM 1151 C C . THR B 1 13 ? -12.672 -0.259 19.266 1 90.19 13 THR B C 1
ATOM 1153 O O . THR B 1 13 ? -12.492 -1.406 18.844 1 90.19 13 THR B O 1
ATOM 1156 N N . ARG B 1 14 ? -13.812 0.204 19.469 1 93.69 14 ARG B N 1
ATOM 1157 C CA . ARG B 1 14 ? -15.008 -0.601 19.266 1 93.69 14 ARG B CA 1
ATOM 1158 C C . ARG B 1 14 ? -15.18 -0.961 17.797 1 93.69 14 ARG B C 1
ATOM 1160 O O . ARG B 1 14 ? -15.484 -2.107 17.453 1 93.69 14 ARG B O 1
ATOM 1167 N N . ALA B 1 15 ? -14.953 0.009 16.953 1 94.56 15 ALA B N 1
ATOM 1168 C CA . ALA B 1 15 ? -15.078 -0.225 15.523 1 94.56 15 ALA B CA 1
ATOM 1169 C C . ALA B 1 15 ? -14.078 -1.273 15.047 1 94.56 15 ALA B C 1
ATOM 1171 O O . ALA B 1 15 ? -14.43 -2.186 14.297 1 94.56 15 ALA B O 1
ATOM 1172 N N . VAL B 1 16 ? -12.922 -1.158 15.539 1 94.06 16 VAL B N 1
ATOM 1173 C CA . VAL B 1 16 ? -11.867 -2.08 15.133 1 94.06 16 VAL B CA 1
ATOM 1174 C C . VAL B 1 16 ? -12.18 -3.48 15.656 1 94.06 16 VAL B C 1
ATOM 1176 O O . VAL B 1 16 ? -12.023 -4.469 14.93 1 94.06 16 VAL B O 1
ATOM 1179 N N . MET B 1 17 ? -12.617 -3.584 16.891 1 96 17 MET B N 1
ATOM 1180 C CA . MET B 1 17 ? -12.961 -4.883 17.469 1 96 17 MET B CA 1
ATOM 1181 C C . MET B 1 17 ? -14.094 -5.539 16.688 1 96 17 MET B C 1
ATOM 1183 O O . MET B 1 17 ? -14.055 -6.746 16.422 1 96 17 MET B O 1
ATOM 1187 N N . LEU B 1 18 ? -15.031 -4.746 16.328 1 97.06 18 LEU B N 1
ATOM 1188 C CA . LEU B 1 18 ? -16.156 -5.266 15.555 1 97.06 18 LEU B CA 1
ATOM 1189 C C . LEU B 1 18 ? -15.688 -5.727 14.18 1 97.06 18 LEU B C 1
ATOM 1191 O O . LEU B 1 18 ? -16.109 -6.781 13.695 1 97.06 18 LEU B O 1
ATOM 1195 N N . LEU B 1 19 ? -14.867 -4.988 13.602 1 97.5 19 LEU B N 1
ATOM 1196 C CA . LEU B 1 19 ? -14.344 -5.332 12.281 1 97.5 19 LEU B CA 1
ATOM 1197 C C . LEU B 1 19 ? -13.469 -6.578 12.352 1 97.5 19 LEU B C 1
ATOM 1199 O O . LEU B 1 19 ? -13.555 -7.449 11.484 1 97.5 19 LEU B O 1
ATOM 1203 N N . MET B 1 20 ? -12.688 -6.684 13.336 1 96.44 20 MET B N 1
ATOM 1204 C CA . MET B 1 20 ? -11.844 -7.863 13.5 1 96.44 20 MET B CA 1
ATOM 1205 C C . MET B 1 20 ? -12.688 -9.102 13.789 1 96.44 20 MET B C 1
ATOM 1207 O O . MET B 1 20 ? -12.383 -10.188 13.305 1 96.44 20 MET B O 1
ATOM 1211 N N . GLY B 1 21 ? -13.633 -8.945 14.617 1 97.62 21 GLY B N 1
ATOM 1212 C CA . GLY B 1 21 ? -14.586 -10.031 14.805 1 97.62 21 GLY B CA 1
ATOM 1213 C C . GLY B 1 21 ? -15.266 -10.453 13.523 1 97.62 21 GLY B C 1
ATOM 1214 O O . GLY B 1 21 ? -15.398 -11.648 13.242 1 97.62 21 GLY B O 1
ATOM 1215 N N . GLY B 1 22 ? -15.789 -9.484 12.758 1 97.94 22 GLY B N 1
ATOM 1216 C CA . GLY B 1 22 ? -16.359 -9.766 11.453 1 97.94 22 GLY B CA 1
ATOM 1217 C C . GLY B 1 22 ? -15.398 -10.461 10.516 1 97.94 22 GLY B C 1
ATOM 1218 O O . GLY B 1 22 ? -15.797 -11.352 9.758 1 97.94 22 GLY B O 1
ATOM 1219 N N . TYR B 1 23 ? -14.219 -10.047 10.602 1 97.94 23 TYR B N 1
ATOM 1220 C CA . TYR B 1 23 ? -13.188 -10.672 9.789 1 97.94 23 TYR B CA 1
ATOM 1221 C C . TYR B 1 23 ? -13.031 -12.148 10.141 1 97.94 23 TYR B C 1
ATOM 1223 O O . TYR B 1 23 ? -13.062 -13.008 9.266 1 97.94 23 TYR B O 1
ATOM 1231 N N . ALA B 1 24 ? -12.789 -12.438 11.398 1 97.88 24 ALA B N 1
ATOM 1232 C CA . ALA B 1 24 ? -12.648 -13.82 11.859 1 97.88 24 ALA B CA 1
ATOM 1233 C C . ALA B 1 24 ? -13.867 -14.656 11.469 1 97.88 24 ALA B C 1
ATOM 1235 O O . ALA B 1 24 ? -13.727 -15.758 10.938 1 97.88 24 ALA B O 1
ATOM 1236 N N . ALA B 1 25 ? -15.008 -14.094 11.68 1 98 25 ALA B N 1
ATOM 1237 C CA . ALA B 1 25 ? -16.25 -14.812 11.398 1 98 25 ALA B CA 1
ATOM 1238 C C . ALA B 1 25 ? -16.391 -15.102 9.906 1 98 25 ALA B C 1
ATOM 1240 O O . ALA B 1 25 ? -16.734 -16.219 9.516 1 98 25 ALA B O 1
ATOM 1241 N N . THR B 1 26 ? -16.141 -14.117 9.133 1 97.69 26 THR B N 1
ATOM 1242 C CA . THR B 1 26 ? -16.297 -14.297 7.695 1 97.69 26 THR B CA 1
ATOM 1243 C C . THR B 1 26 ? -15.234 -15.234 7.141 1 97.69 26 THR B C 1
ATOM 1245 O O . THR B 1 26 ? -15.5 -16.016 6.23 1 97.69 26 THR B O 1
ATOM 1248 N N . LEU B 1 27 ? -14.055 -15.109 7.664 1 95.81 27 LEU B N 1
ATOM 1249 C CA . LEU B 1 27 ? -12.992 -16 7.215 1 95.81 27 LEU B CA 1
ATOM 1250 C C . LEU B 1 27 ? -13.336 -17.453 7.516 1 95.81 27 LEU B C 1
ATOM 1252 O O . LEU B 1 27 ? -13.25 -18.312 6.633 1 95.81 27 LEU B O 1
ATOM 1256 N N . VAL B 1 28 ? -13.68 -17.719 8.711 1 96.25 28 VAL B N 1
ATOM 1257 C CA . VAL B 1 28 ? -14.055 -19.062 9.109 1 96.25 28 VAL B CA 1
ATOM 1258 C C . VAL B 1 28 ? -15.273 -19.531 8.312 1 96.25 28 VAL B C 1
ATOM 1260 O O . VAL B 1 28 ? -15.289 -20.625 7.773 1 96.25 28 VAL B O 1
ATOM 1263 N N . GLY B 1 29 ? -16.25 -18.688 8.281 1 95.88 29 GLY B N 1
ATOM 1264 C CA . GLY B 1 29 ? -17.469 -19.031 7.566 1 95.88 29 GLY B CA 1
ATOM 1265 C C . GLY B 1 29 ? -17.234 -19.359 6.105 1 95.88 29 GLY B C 1
ATOM 1266 O O . GLY B 1 29 ? -17.734 -20.359 5.594 1 95.88 29 GLY B O 1
ATOM 1267 N N . VAL B 1 30 ? -16.5 -18.578 5.461 1 94.56 30 VAL B N 1
ATOM 1268 C CA . VAL B 1 30 ? -16.266 -18.766 4.031 1 94.56 30 VAL B CA 1
ATOM 1269 C C . VAL B 1 30 ? -15.438 -20.031 3.807 1 94.56 30 VAL B C 1
ATOM 1271 O O . VAL B 1 30 ? -15.688 -20.781 2.857 1 94.56 30 VAL B O 1
ATOM 1274 N N . ASN B 1 31 ? -14.492 -20.203 4.656 1 93.81 31 ASN B N 1
ATOM 1275 C CA . ASN B 1 31 ? -13.703 -21.438 4.535 1 93.81 31 ASN B CA 1
ATOM 1276 C C . ASN B 1 31 ? -14.578 -22.672 4.707 1 93.81 31 ASN B C 1
ATOM 1278 O O . ASN B 1 31 ? -14.391 -23.672 4 1 93.81 31 ASN B O 1
ATOM 1282 N N . LEU B 1 32 ? -15.531 -22.594 5.57 1 93.19 32 LEU B N 1
ATOM 1283 C CA . LEU B 1 32 ? -16.438 -23.719 5.781 1 93.19 32 LEU B CA 1
ATOM 1284 C C . LEU B 1 32 ? -17.328 -23.922 4.566 1 93.19 32 LEU B C 1
ATOM 1286 O O . LEU B 1 32 ? -17.594 -25.062 4.168 1 93.19 32 LEU B O 1
ATOM 1290 N N . ILE B 1 33 ? -17.766 -22.891 4.051 1 91.06 33 ILE B N 1
ATOM 1291 C CA . ILE B 1 33 ? -18.625 -22.953 2.875 1 91.06 33 ILE B CA 1
ATOM 1292 C C . ILE B 1 33 ? -17.859 -23.578 1.708 1 91.06 33 ILE B C 1
ATOM 1294 O O . ILE B 1 33 ? -18.375 -24.453 1.015 1 91.06 33 ILE B O 1
ATOM 1298 N N . PHE B 1 34 ? -16.672 -23.156 1.485 1 90.94 34 PHE B N 1
ATOM 1299 C CA . PHE B 1 34 ? -15.875 -23.656 0.364 1 90.94 34 PHE B CA 1
ATOM 1300 C C . PHE B 1 34 ? -15.461 -25.109 0.587 1 90.94 34 PHE B C 1
ATOM 1302 O O . PHE B 1 34 ? -15.328 -25.875 -0.368 1 90.94 34 PHE B O 1
ATOM 1309 N N . GLU B 1 35 ? -15.32 -25.391 1.821 1 89.75 35 GLU B N 1
ATOM 1310 C CA . GLU B 1 35 ? -15 -26.781 2.141 1 89.75 35 GLU B CA 1
ATOM 1311 C C . GLU B 1 35 ? -16.219 -27.688 1.942 1 89.75 35 GLU B C 1
ATOM 1313 O O . GLU B 1 35 ? -16.094 -28.812 1.471 1 89.75 35 GLU B O 1
ATOM 1318 N N . ALA B 1 36 ? -17.312 -27.156 2.145 1 90.06 36 ALA B N 1
ATOM 1319 C CA . ALA B 1 36 ? -18.531 -27.953 2.117 1 90.06 36 ALA B CA 1
ATOM 1320 C C . ALA B 1 36 ? -19.109 -28.031 0.705 1 90.06 36 ALA B C 1
ATOM 1322 O O . ALA B 1 36 ? -19.594 -29.078 0.277 1 90.06 36 ALA B O 1
ATOM 1323 N N . SER B 1 37 ? -19.328 -26.953 -0.04 1 84.5 37 SER B N 1
ATOM 1324 C CA . SER B 1 37 ? -20.109 -26.984 -1.272 1 84.5 37 SER B CA 1
ATOM 1325 C C . SER B 1 37 ? -19.281 -26.469 -2.455 1 84.5 37 SER B C 1
ATOM 1327 O O . SER B 1 37 ? -19.672 -26.672 -3.609 1 84.5 37 SER B O 1
ATOM 1329 N N . ARG B 1 38 ? -18.109 -25.969 -2.367 1 82.81 38 ARG B N 1
ATOM 1330 C CA . ARG B 1 38 ? -17.281 -25.359 -3.404 1 82.81 38 ARG B CA 1
ATOM 1331 C C . ARG B 1 38 ? -18.125 -24.5 -4.34 1 82.81 38 ARG B C 1
ATOM 1333 O O . ARG B 1 38 ? -18.375 -24.891 -5.484 1 82.81 38 ARG B O 1
ATOM 1340 N N . PRO B 1 39 ? -18.578 -23.375 -3.865 1 86.88 39 PRO B N 1
ATOM 1341 C CA . PRO B 1 39 ? -19.422 -22.516 -4.699 1 86.88 39 PRO B CA 1
ATOM 1342 C C . PRO B 1 39 ? -18.75 -22.125 -6.012 1 86.88 39 PRO B C 1
ATOM 1344 O O . PRO B 1 39 ? -17.516 -22.188 -6.117 1 86.88 39 PRO B O 1
ATOM 1347 N N . THR B 1 40 ? -19.641 -21.891 -7.055 1 88.06 40 THR B N 1
ATOM 1348 C CA . THR B 1 40 ? -19.125 -21.484 -8.359 1 88.06 40 THR B CA 1
ATOM 1349 C C . THR B 1 40 ? -19.781 -20.188 -8.812 1 88.06 40 THR B C 1
ATOM 1351 O O . THR B 1 40 ? -20.734 -19.703 -8.188 1 88.06 40 THR B O 1
ATOM 1354 N N . GLY B 1 41 ? -19.109 -19.594 -9.758 1 91.69 41 GLY B N 1
ATOM 1355 C CA . GLY B 1 41 ? -19.688 -18.406 -10.359 1 91.69 41 GLY B CA 1
ATOM 1356 C C . GLY B 1 41 ? -19.672 -17.203 -9.43 1 91.69 41 GLY B C 1
ATOM 1357 O O . GLY B 1 41 ? -18.703 -17 -8.695 1 91.69 41 GLY B O 1
ATOM 1358 N N . ILE B 1 42 ? -20.688 -16.406 -9.523 1 94 42 ILE B N 1
ATOM 1359 C CA . ILE B 1 42 ? -20.75 -15.117 -8.836 1 94 42 ILE B CA 1
ATOM 1360 C C . ILE B 1 42 ? -20.828 -15.336 -7.324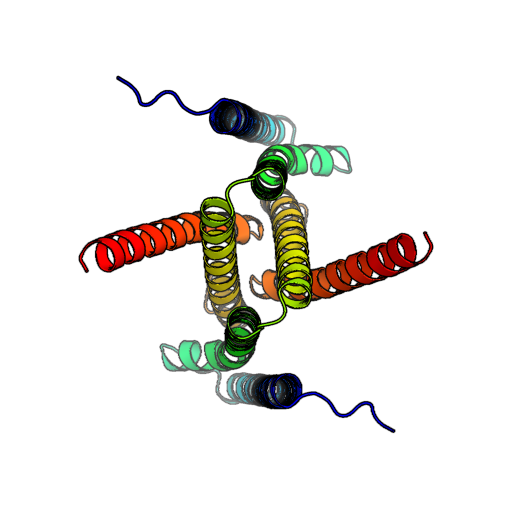 1 94 42 ILE B C 1
ATOM 1362 O O . ILE B 1 42 ? -20.266 -14.555 -6.551 1 94 42 ILE B O 1
ATOM 1366 N N . SER B 1 43 ? -21.469 -16.422 -6.93 1 93.25 43 SER B N 1
ATOM 1367 C CA . SER B 1 43 ? -21.578 -16.703 -5.504 1 93.25 43 SER B CA 1
ATOM 1368 C C . SER B 1 43 ? -20.219 -16.984 -4.883 1 93.25 43 SER B C 1
ATOM 1370 O O . SER B 1 43 ? -19.969 -16.609 -3.732 1 93.25 43 SER B O 1
ATOM 1372 N N . ALA B 1 44 ? -19.312 -17.594 -5.656 1 94.88 44 ALA B N 1
ATOM 1373 C CA . ALA B 1 44 ? -17.953 -17.859 -5.176 1 94.88 44 ALA B CA 1
ATOM 1374 C C . ALA B 1 44 ? -17.172 -16.562 -4.992 1 94.88 44 ALA B C 1
ATOM 1376 O O . ALA B 1 44 ? -16.5 -16.391 -3.98 1 94.88 44 ALA B O 1
ATOM 1377 N N . TYR B 1 45 ? -17.375 -15.695 -5.949 1 96 45 TYR B N 1
ATOM 1378 C CA . TYR B 1 45 ? -16.703 -14.406 -5.867 1 96 45 TYR B CA 1
ATOM 1379 C C . TYR B 1 45 ? -17.219 -13.594 -4.68 1 96 45 TYR B C 1
ATOM 1381 O O . TYR B 1 45 ? -16.438 -12.992 -3.947 1 96 45 TYR B O 1
ATOM 1389 N N . ALA B 1 46 ? -18.469 -13.609 -4.555 1 96.38 46 ALA B N 1
ATOM 1390 C CA . ALA B 1 46 ? -19.078 -12.883 -3.445 1 96.38 46 ALA B CA 1
ATOM 1391 C C . ALA B 1 46 ? -18.609 -13.43 -2.102 1 96.38 46 ALA B C 1
ATOM 1393 O O . ALA B 1 46 ? -18.25 -12.664 -1.199 1 96.38 46 ALA B O 1
ATOM 1394 N N . ALA B 1 47 ? -18.594 -14.688 -1.997 1 95.38 47 ALA B N 1
ATOM 1395 C CA . ALA B 1 47 ? -18.156 -15.32 -0.761 1 95.38 47 ALA B CA 1
ATOM 1396 C C . ALA B 1 47 ? -16.688 -15.008 -0.48 1 95.38 47 ALA B C 1
ATOM 1398 O O . ALA B 1 47 ? -16.312 -14.656 0.645 1 95.38 47 ALA B O 1
ATOM 1399 N N . ALA B 1 48 ? -15.883 -15.109 -1.51 1 96 48 ALA B N 1
ATOM 1400 C CA . ALA B 1 48 ? -14.445 -14.914 -1.369 1 96 48 ALA B CA 1
ATOM 1401 C C . ALA B 1 48 ? -14.125 -13.484 -0.936 1 96 48 ALA B C 1
ATOM 1403 O O . ALA B 1 48 ? -13.086 -13.234 -0.32 1 96 48 ALA B O 1
ATOM 1404 N N . LEU B 1 49 ? -15.07 -12.57 -1.202 1 97.75 49 LEU B N 1
ATOM 1405 C CA . LEU B 1 49 ? -14.844 -11.156 -0.911 1 97.75 49 LEU B CA 1
ATOM 1406 C C . LEU B 1 49 ? -15.258 -10.828 0.521 1 97.75 49 LEU B C 1
ATOM 1408 O O . LEU B 1 49 ? -14.898 -9.773 1.045 1 97.75 49 LEU B O 1
ATOM 1412 N N . LEU B 1 50 ? -15.961 -11.656 1.142 1 97.19 50 LEU B N 1
ATOM 1413 C CA . LEU B 1 50 ? -16.578 -11.352 2.43 1 97.19 50 LEU B CA 1
ATOM 1414 C C . LEU B 1 50 ? -15.508 -11.016 3.471 1 97.19 50 LEU B C 1
ATOM 1416 O O . LEU B 1 50 ? -15.617 -9.992 4.16 1 97.19 50 LEU B O 1
ATOM 1420 N N . PRO B 1 51 ? -14.406 -11.773 3.611 1 97.62 51 PRO B N 1
ATOM 1421 C CA . PRO B 1 51 ? -13.414 -11.43 4.629 1 97.62 51 PRO B CA 1
ATOM 1422 C C . PRO B 1 51 ? -12.672 -10.133 4.32 1 97.62 51 PRO B C 1
ATOM 1424 O O . PRO B 1 51 ? -12.133 -9.5 5.23 1 97.62 51 PRO B O 1
ATOM 1427 N N . ALA B 1 52 ? -12.656 -9.781 3.082 1 98.25 52 ALA B N 1
ATOM 1428 C CA . ALA B 1 52 ? -11.984 -8.547 2.691 1 98.25 52 ALA B CA 1
ATOM 1429 C C . ALA B 1 52 ? -12.703 -7.328 3.258 1 98.25 52 ALA B C 1
ATOM 1431 O O . ALA B 1 52 ? -12.078 -6.312 3.562 1 98.25 52 ALA B O 1
ATOM 1432 N N . LEU B 1 53 ? -13.992 -7.375 3.412 1 98.25 53 LEU B N 1
ATOM 1433 C CA . LEU B 1 53 ? -14.82 -6.227 3.77 1 98.25 53 LEU B CA 1
ATOM 1434 C C . LEU B 1 53 ? -14.438 -5.691 5.145 1 98.25 53 LEU B C 1
ATOM 1436 O O . LEU B 1 53 ? -14.195 -4.492 5.301 1 98.25 53 LEU B O 1
ATOM 1440 N N . PRO B 1 54 ? -14.312 -6.523 6.16 1 98.31 54 PRO B N 1
ATOM 1441 C CA . PRO B 1 54 ? -13.898 -5.984 7.457 1 98.31 54 PRO B CA 1
ATOM 1442 C C . PRO B 1 54 ? -12.492 -5.391 7.43 1 98.31 54 PRO B C 1
ATOM 1444 O O . PRO B 1 54 ? -12.227 -4.398 8.109 1 98.31 54 PRO B O 1
ATOM 1447 N N . VAL B 1 55 ? -11.625 -6.008 6.699 1 97.56 55 VAL B N 1
ATOM 1448 C CA . VAL B 1 55 ? -10.266 -5.484 6.602 1 97.56 55 VAL B CA 1
ATOM 1449 C C . VAL B 1 55 ? -10.289 -4.105 5.949 1 97.56 55 VAL B C 1
ATOM 1451 O O . VAL B 1 55 ? -9.664 -3.166 6.445 1 97.56 55 VAL B O 1
ATOM 1454 N N . ILE B 1 56 ? -11.047 -3.975 4.898 1 98.25 56 ILE B N 1
ATOM 1455 C CA . ILE B 1 56 ? -11.203 -2.693 4.223 1 98.25 56 ILE B CA 1
ATOM 1456 C C . ILE B 1 56 ? -11.852 -1.684 5.164 1 98.25 56 ILE B C 1
ATOM 1458 O O . ILE B 1 56 ? -11.492 -0.504 5.168 1 98.25 56 ILE B O 1
ATOM 1462 N N . GLY B 1 57 ? -12.789 -2.148 5.953 1 97.75 57 GLY B N 1
ATOM 1463 C CA . GLY B 1 57 ? -13.398 -1.305 6.969 1 97.75 57 GLY B CA 1
ATOM 1464 C C . GLY B 1 57 ? -12.383 -0.7 7.926 1 97.75 57 GLY B C 1
ATOM 1465 O O . GLY B 1 57 ? -12.539 0.444 8.359 1 97.75 57 GLY B O 1
ATOM 1466 N N . VAL B 1 58 ? -11.359 -1.429 8.25 1 96.56 58 VAL B N 1
ATOM 1467 C CA . VAL B 1 58 ? -10.328 -0.936 9.156 1 96.56 58 VAL B CA 1
ATOM 1468 C C . VAL B 1 58 ? -9.609 0.252 8.523 1 96.56 58 VAL B C 1
ATOM 1470 O O . VAL B 1 58 ? -9.305 1.234 9.203 1 96.56 58 VAL B O 1
ATOM 1473 N N . PHE B 1 59 ? -9.312 0.222 7.234 1 96.81 59 PHE B N 1
ATOM 1474 C CA . PHE B 1 59 ? -8.672 1.351 6.566 1 96.81 59 PHE B CA 1
ATOM 1475 C C . PHE B 1 59 ? -9.547 2.596 6.648 1 96.81 59 PHE B C 1
ATOM 1477 O O . PHE B 1 59 ? -9.055 3.693 6.902 1 96.81 59 PHE B O 1
ATOM 1484 N N . VAL B 1 60 ? -10.875 2.385 6.488 1 94.19 60 VAL B N 1
ATOM 1485 C CA . VAL B 1 60 ? -11.828 3.488 6.543 1 94.19 60 VAL B CA 1
ATOM 1486 C C . VAL B 1 60 ? -11.852 4.078 7.953 1 94.19 60 VAL B C 1
ATOM 1488 O O . VAL B 1 60 ? -11.852 5.301 8.125 1 94.19 60 VAL B O 1
ATOM 1491 N N . VAL B 1 61 ? -11.852 3.211 8.898 1 94.75 61 VAL B N 1
ATOM 1492 C CA . VAL B 1 61 ? -11.898 3.648 10.289 1 94.75 61 VAL B CA 1
ATOM 1493 C C . VAL B 1 61 ? -10.641 4.445 10.625 1 94.75 61 VAL B C 1
ATOM 1495 O O . VAL B 1 61 ? -10.703 5.473 11.297 1 94.75 61 VAL B O 1
ATOM 1498 N N . ILE B 1 62 ? -9.516 3.992 10.164 1 93.88 62 ILE B N 1
ATOM 1499 C CA . ILE B 1 62 ? -8.266 4.711 10.398 1 93.88 62 ILE B CA 1
ATOM 1500 C C . ILE B 1 62 ? -8.32 6.078 9.719 1 93.88 62 ILE B C 1
ATOM 1502 O O . ILE B 1 62 ? -7.93 7.09 10.305 1 93.88 62 ILE B O 1
ATOM 1506 N N . GLY B 1 63 ? -8.828 6.113 8.508 1 92.44 63 GLY B N 1
ATOM 1507 C CA . GLY B 1 63 ? -9 7.379 7.812 1 92.44 63 GLY B CA 1
ATOM 1508 C C . GLY B 1 63 ? -9.906 8.344 8.547 1 92.44 63 GLY B C 1
ATOM 1509 O O . GLY B 1 63 ? -9.602 9.531 8.656 1 92.44 63 GLY B O 1
ATOM 1510 N N . ARG B 1 64 ? -11.016 7.875 9.07 1 90.75 64 ARG B N 1
ATOM 1511 C CA . ARG B 1 64 ? -11.945 8.711 9.828 1 90.75 64 ARG B CA 1
ATOM 1512 C C . ARG B 1 64 ? -11.305 9.219 11.109 1 90.75 64 ARG B C 1
ATOM 1514 O O . ARG B 1 64 ? -11.555 10.352 11.523 1 90.75 64 ARG B O 1
ATOM 1521 N N . LEU B 1 65 ? -10.594 8.305 11.68 1 90.94 65 LEU B N 1
ATOM 1522 C CA . LEU B 1 65 ? -9.875 8.727 12.883 1 90.94 65 LEU B CA 1
ATOM 1523 C C . LEU B 1 65 ? -8.938 9.883 12.57 1 90.94 65 LEU B C 1
ATOM 1525 O O . LEU B 1 65 ? -8.922 10.891 13.281 1 90.94 65 LEU B O 1
ATOM 1529 N N . LEU B 1 66 ? -8.195 9.773 11.492 1 90.25 66 LEU B N 1
ATOM 1530 C CA . LEU B 1 66 ? -7.258 10.812 11.07 1 90.25 66 LEU B CA 1
ATOM 1531 C C . LEU B 1 66 ? -7.988 12.125 10.797 1 90.25 66 LEU B C 1
ATOM 1533 O O . LEU B 1 66 ? -7.516 13.195 11.188 1 90.25 66 LEU B O 1
ATOM 1537 N N . ALA B 1 67 ? -9.125 12.078 10.234 1 87.31 67 ALA B N 1
ATOM 1538 C CA . ALA B 1 67 ? -9.906 13.25 9.867 1 87.31 67 ALA B CA 1
ATOM 1539 C C . ALA B 1 67 ? -10.547 13.891 11.102 1 87.31 67 ALA B C 1
ATOM 1541 O O . ALA B 1 67 ? -10.805 15.102 11.117 1 87.31 67 ALA B O 1
ATOM 1542 N N . SER B 1 68 ? -10.719 13.164 12.133 1 88.25 68 SER B N 1
ATOM 1543 C CA . SER B 1 68 ? -11.477 13.656 13.281 1 88.25 68 SER B CA 1
ATOM 1544 C C . SER B 1 68 ? -10.547 14.219 14.352 1 88.25 68 SER B C 1
ATOM 1546 O O . SER B 1 68 ? -10.984 14.93 15.258 1 88.25 68 SER B O 1
ATOM 1548 N N . LEU B 1 69 ? -9.289 13.828 14.266 1 87.25 69 LEU B N 1
ATOM 1549 C CA . LEU B 1 69 ? -8.344 14.289 15.281 1 87.25 69 LEU B CA 1
ATOM 1550 C C . LEU B 1 69 ? -8.195 15.805 15.234 1 87.25 69 LEU B C 1
ATOM 1552 O O . LEU B 1 69 ? -7.797 16.359 14.211 1 87.25 69 LEU B O 1
ATOM 1556 N N . ARG B 1 70 ? -8.492 16.422 16.328 1 87.38 70 ARG B N 1
ATOM 1557 C CA . ARG B 1 70 ? -8.406 17.875 16.438 1 87.38 70 ARG B CA 1
ATOM 1558 C C . ARG B 1 70 ? -7.012 18.312 16.859 1 87.38 70 ARG B C 1
ATOM 1560 O O . ARG B 1 70 ? -6.559 19.406 16.484 1 87.38 70 ARG B O 1
ATOM 1567 N N . ASP B 1 71 ? -6.434 17.438 17.688 1 90.31 71 ASP B N 1
ATOM 1568 C CA . ASP B 1 71 ? -5.074 17.734 18.125 1 90.31 71 ASP B CA 1
ATOM 1569 C C . ASP B 1 71 ? -4.082 17.594 16.984 1 90.31 71 ASP B C 1
ATOM 1571 O O . ASP B 1 71 ? -3.922 16.516 16.422 1 90.31 71 ASP B O 1
ATOM 1575 N N . GLU B 1 72 ? -3.449 18.781 16.672 1 87.69 72 GLU B N 1
ATOM 1576 C CA . GLU B 1 72 ? -2.543 18.844 15.531 1 87.69 72 GLU B CA 1
ATOM 1577 C C . GLU B 1 72 ? -1.365 17.891 15.719 1 87.69 72 GLU B C 1
ATOM 1579 O O . GLU B 1 72 ? -0.874 17.312 14.75 1 87.69 72 GLU B O 1
ATOM 1584 N N . TYR B 1 73 ? -0.961 17.797 16.906 1 87.88 73 TYR B N 1
ATOM 1585 C CA . TYR B 1 73 ? 0.192 16.938 17.156 1 87.88 73 TYR B CA 1
ATOM 1586 C C . TYR B 1 73 ? -0.159 15.469 16.953 1 87.88 73 TYR B C 1
ATOM 1588 O O . TYR B 1 73 ? 0.586 14.727 16.312 1 87.88 73 TYR B O 1
ATOM 1596 N N . GLN B 1 74 ? -1.288 15.047 17.516 1 88.69 74 GLN B N 1
ATOM 1597 C CA . GLN B 1 74 ? -1.731 13.672 17.328 1 88.69 74 GLN B CA 1
ATOM 1598 C C . GLN B 1 74 ? -1.972 13.352 15.859 1 88.69 74 GLN B C 1
ATOM 1600 O O . GLN B 1 74 ? -1.653 12.258 15.391 1 88.69 74 GLN B O 1
ATOM 1605 N N . ARG B 1 75 ? -2.525 14.234 15.148 1 91.06 75 ARG B N 1
ATOM 1606 C CA . ARG B 1 75 ? -2.76 14.055 13.719 1 91.06 75 ARG B CA 1
ATOM 1607 C C . ARG B 1 75 ? -1.444 13.914 12.961 1 91.06 75 ARG B C 1
ATOM 1609 O O . ARG B 1 75 ? -1.339 13.109 12.039 1 91.06 75 ARG B O 1
ATOM 1616 N N . TYR B 1 76 ? -0.477 14.727 13.344 1 89.19 76 TYR B N 1
ATOM 1617 C CA . TYR B 1 76 ? 0.847 14.641 12.734 1 89.19 76 TYR B CA 1
ATOM 1618 C C . TYR B 1 76 ? 1.473 13.273 12.969 1 89.19 76 TYR B C 1
ATOM 1620 O O . TYR B 1 76 ? 1.982 12.648 12.039 1 89.19 76 TYR B O 1
ATOM 1628 N N . LEU B 1 77 ? 1.385 12.797 14.156 1 90.19 77 LEU B N 1
ATOM 1629 C CA . LEU B 1 77 ? 1.999 11.531 14.516 1 90.19 77 LEU B CA 1
ATOM 1630 C C . LEU B 1 77 ? 1.361 10.375 13.742 1 90.19 77 LEU B C 1
ATOM 1632 O O . LEU B 1 77 ? 2.064 9.516 13.219 1 90.19 77 LEU B O 1
ATOM 1636 N N . LEU B 1 78 ? 0.032 10.375 13.68 1 91.75 78 LEU B N 1
ATOM 1637 C CA . LEU B 1 78 ? -0.667 9.312 12.969 1 91.75 78 LEU B CA 1
ATOM 1638 C C . LEU B 1 78 ? -0.396 9.383 11.469 1 91.75 78 LEU B C 1
ATOM 1640 O O . LEU B 1 78 ? -0.194 8.352 10.828 1 91.75 78 LEU B O 1
ATOM 1644 N N . THR B 1 79 ? -0.39 10.555 10.953 1 93.19 79 THR B N 1
ATOM 1645 C CA . THR B 1 79 ? -0.095 10.727 9.531 1 93.19 79 THR B CA 1
ATOM 1646 C C . THR B 1 79 ? 1.302 10.211 9.203 1 93.19 79 THR B C 1
ATOM 1648 O O . THR B 1 79 ? 1.488 9.492 8.219 1 93.19 79 THR B O 1
ATOM 1651 N N . ARG B 1 80 ? 2.221 10.609 10.016 1 92.25 80 ARG B N 1
ATOM 1652 C CA . ARG B 1 80 ? 3.59 10.141 9.82 1 92.25 80 ARG B CA 1
ATOM 1653 C C . ARG B 1 80 ? 3.666 8.617 9.898 1 92.25 80 ARG B C 1
ATOM 1655 O O . ARG B 1 80 ? 4.363 7.988 9.102 1 92.25 80 ARG B O 1
ATOM 1662 N N . GLN B 1 81 ? 3.047 8.109 10.859 1 94.5 81 GLN B N 1
ATOM 1663 C CA . GLN B 1 81 ? 3.002 6.66 11.031 1 94.5 81 GLN B CA 1
ATOM 1664 C C . GLN B 1 81 ? 2.439 5.977 9.789 1 94.5 81 GLN B C 1
ATOM 1666 O O . GLN B 1 81 ? 2.988 4.98 9.32 1 94.5 81 GLN B O 1
ATOM 1671 N N . VAL B 1 82 ? 1.391 6.473 9.273 1 95.56 82 VAL B N 1
ATOM 1672 C CA . VAL B 1 82 ? 0.74 5.922 8.086 1 95.56 82 VAL B CA 1
ATOM 1673 C C . VAL B 1 82 ? 1.667 6.055 6.879 1 95.56 82 VAL B C 1
ATOM 1675 O O . VAL B 1 82 ? 1.791 5.121 6.082 1 95.56 82 VAL B O 1
ATOM 1678 N N . LEU B 1 83 ? 2.32 7.195 6.75 1 95.06 83 LEU B N 1
A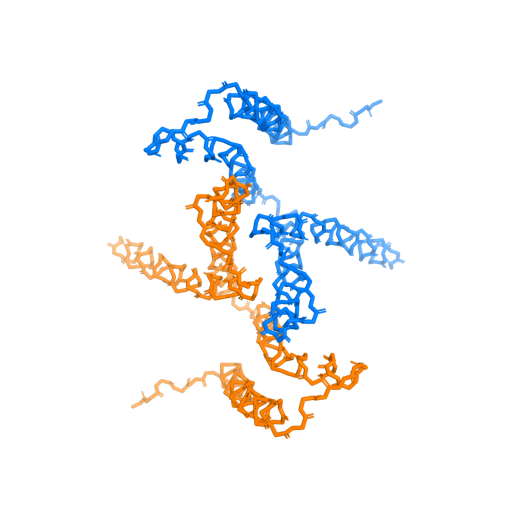TOM 1679 C CA . LEU B 1 83 ? 3.24 7.434 5.645 1 95.06 83 LEU B CA 1
ATOM 1680 C C . LEU B 1 83 ? 4.414 6.461 5.695 1 95.06 83 LEU B C 1
ATOM 1682 O O . LEU B 1 83 ? 4.812 5.906 4.672 1 95.06 83 LEU B O 1
ATOM 1686 N N . ILE B 1 84 ? 4.949 6.238 6.863 1 94.81 84 ILE B N 1
ATOM 1687 C CA . ILE B 1 84 ? 6.055 5.305 7.043 1 94.81 84 ILE B CA 1
ATOM 1688 C C . ILE B 1 84 ? 5.594 3.887 6.711 1 94.81 84 ILE B C 1
ATOM 1690 O O . ILE B 1 84 ? 6.289 3.148 6.008 1 94.81 84 ILE B O 1
ATOM 1694 N N . ALA B 1 85 ? 4.457 3.535 7.223 1 97.31 85 ALA B N 1
ATOM 1695 C CA . ALA B 1 85 ? 3.898 2.219 6.934 1 97.31 85 ALA B CA 1
ATOM 1696 C C . ALA B 1 85 ? 3.715 2.016 5.434 1 97.31 85 ALA B C 1
ATOM 1698 O O . ALA B 1 85 ? 4 0.937 4.906 1 97.31 85 ALA B O 1
ATOM 1699 N N . THR B 1 86 ? 3.26 3.039 4.77 1 97.81 86 THR B N 1
ATOM 1700 C CA . THR B 1 86 ? 3.01 2.979 3.332 1 97.81 86 THR B CA 1
ATOM 1701 C C . THR B 1 86 ? 4.316 2.812 2.564 1 97.81 86 THR B C 1
ATOM 1703 O O . THR B 1 86 ? 4.43 1.94 1.698 1 97.81 86 THR B O 1
ATOM 1706 N N . ALA B 1 87 ? 5.285 3.625 2.889 1 96.69 87 ALA B N 1
ATOM 1707 C CA . ALA B 1 87 ? 6.586 3.533 2.227 1 96.69 87 ALA B CA 1
ATOM 1708 C C . ALA B 1 87 ? 7.219 2.162 2.449 1 96.69 87 ALA B C 1
ATOM 1710 O O . ALA B 1 87 ? 7.773 1.569 1.521 1 96.69 87 ALA B O 1
ATOM 1711 N N . PHE B 1 88 ? 7.191 1.73 3.641 1 97.25 88 PHE B N 1
ATOM 1712 C CA . PHE B 1 88 ? 7.734 0.424 3.992 1 97.25 88 PHE B CA 1
ATOM 1713 C C . PHE B 1 88 ? 7.066 -0.676 3.174 1 97.25 88 PHE B C 1
ATOM 1715 O O . PHE B 1 88 ? 7.746 -1.453 2.5 1 97.25 88 PHE B O 1
ATOM 1722 N N . MET B 1 89 ? 5.758 -0.737 3.25 1 98.38 89 MET B N 1
ATOM 1723 C CA . MET B 1 89 ? 4.988 -1.761 2.551 1 98.38 89 MET B CA 1
ATOM 1724 C C . MET B 1 89 ? 5.25 -1.708 1.049 1 98.38 89 MET B C 1
ATOM 1726 O O . MET B 1 89 ? 5.516 -2.736 0.424 1 98.38 89 MET B O 1
ATOM 1730 N N . LEU B 1 90 ? 5.18 -0.556 0.438 1 98.5 90 LEU B N 1
ATOM 1731 C CA . LEU B 1 90 ? 5.367 -0.408 -1 1 98.5 90 LEU B CA 1
ATOM 1732 C C . LEU B 1 90 ? 6.777 -0.832 -1.409 1 98.5 90 LEU B C 1
ATOM 1734 O O . LEU B 1 90 ? 6.961 -1.455 -2.457 1 98.5 90 LEU B O 1
ATOM 1738 N N . SER B 1 91 ? 7.754 -0.504 -0.588 1 98.44 91 SER B N 1
ATOM 1739 C CA . SER B 1 91 ? 9.133 -0.852 -0.901 1 98.44 91 SER B CA 1
ATOM 1740 C C . SER B 1 91 ? 9.352 -2.361 -0.86 1 98.44 91 SER B C 1
ATOM 1742 O O . SER B 1 91 ? 9.922 -2.938 -1.787 1 98.44 91 SER B O 1
ATOM 1744 N N . VAL B 1 92 ? 8.867 -2.957 0.168 1 98.31 92 VAL B N 1
ATOM 1745 C CA . VAL B 1 92 ? 9.023 -4.402 0.314 1 98.31 92 VAL B CA 1
ATOM 1746 C C . VAL B 1 92 ? 8.25 -5.121 -0.786 1 98.31 92 VAL B C 1
ATOM 1748 O O . VAL B 1 92 ? 8.758 -6.062 -1.399 1 98.31 92 VAL B O 1
ATOM 1751 N N . ALA B 1 93 ? 7.016 -4.68 -1.045 1 98.31 93 ALA B N 1
ATOM 1752 C CA . ALA B 1 93 ? 6.203 -5.281 -2.1 1 98.31 93 ALA B CA 1
ATOM 1753 C C . ALA B 1 93 ? 6.875 -5.133 -3.461 1 98.31 93 ALA B C 1
ATOM 1755 O O . ALA B 1 93 ? 6.848 -6.055 -4.277 1 98.31 93 ALA B O 1
ATOM 1756 N N . THR B 1 94 ? 7.434 -3.977 -3.715 1 98.38 94 THR B N 1
ATOM 1757 C CA . THR B 1 94 ? 8.109 -3.729 -4.984 1 98.38 94 THR B CA 1
ATOM 1758 C C . THR B 1 94 ? 9.328 -4.641 -5.137 1 98.38 94 THR B C 1
ATOM 1760 O O . THR B 1 94 ? 9.484 -5.305 -6.16 1 98.38 94 THR B O 1
ATOM 1763 N N . ALA B 1 95 ? 10.117 -4.719 -4.141 1 98.38 95 ALA B N 1
ATOM 1764 C CA . ALA B 1 95 ? 11.297 -5.578 -4.172 1 98.38 95 ALA B CA 1
ATOM 1765 C C . ALA B 1 95 ? 10.906 -7.039 -4.355 1 98.38 95 ALA B C 1
ATOM 1767 O O . ALA B 1 95 ? 11.461 -7.738 -5.207 1 98.38 95 ALA B O 1
ATOM 1768 N N . TRP B 1 96 ? 9.992 -7.445 -3.553 1 98.25 96 TRP B N 1
ATOM 1769 C CA . TRP B 1 96 ? 9.516 -8.82 -3.646 1 98.25 96 TRP B CA 1
ATOM 1770 C C . TRP B 1 96 ? 8.977 -9.117 -5.043 1 98.25 96 TRP B C 1
ATOM 1772 O O . TRP B 1 96 ? 9.281 -10.156 -5.625 1 98.25 96 TRP B O 1
ATOM 1782 N N . GLY B 1 97 ? 8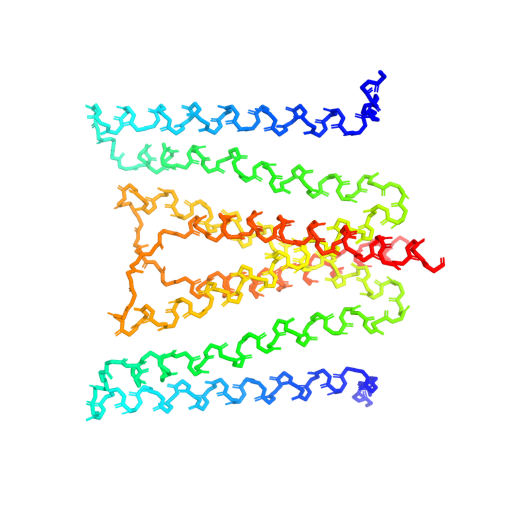.172 -8.203 -5.523 1 97.69 97 GLY B N 1
ATOM 1783 C CA . GLY B 1 97 ? 7.535 -8.398 -6.816 1 97.69 97 GLY B CA 1
ATOM 1784 C C . GLY B 1 97 ? 8.531 -8.578 -7.949 1 97.69 97 GLY B C 1
ATOM 1785 O O . GLY B 1 97 ? 8.336 -9.422 -8.828 1 97.69 97 GLY B O 1
ATOM 1786 N N . PHE B 1 98 ? 9.523 -7.816 -7.992 1 97.44 98 PHE B N 1
ATOM 1787 C CA . PHE B 1 98 ? 10.516 -7.934 -9.055 1 97.44 98 PHE B CA 1
ATOM 1788 C C . PHE B 1 98 ? 11.273 -9.25 -8.953 1 97.44 98 PHE B C 1
ATOM 1790 O O . PHE B 1 98 ? 11.461 -9.945 -9.953 1 97.44 98 PHE B O 1
ATOM 1797 N N . VAL B 1 99 ? 11.711 -9.641 -7.754 1 96.75 99 VAL B N 1
ATOM 1798 C CA . VAL B 1 99 ? 12.43 -10.891 -7.578 1 96.75 99 VAL B CA 1
ATOM 1799 C C . VAL B 1 99 ? 11.523 -12.07 -7.93 1 96.75 99 VAL B C 1
ATOM 1801 O O . VAL B 1 99 ? 11.969 -13.031 -8.562 1 96.75 99 VAL B O 1
ATOM 1804 N N . GLU B 1 100 ? 10.289 -11.938 -7.543 1 96.19 100 GLU B N 1
ATOM 1805 C CA . GLU B 1 100 ? 9.305 -12.961 -7.867 1 96.19 100 GLU B CA 1
ATOM 1806 C C . GLU B 1 100 ? 9.109 -13.078 -9.375 1 96.19 100 GLU B C 1
ATOM 1808 O O . GLU B 1 100 ? 8.898 -14.18 -9.898 1 96.19 100 GLU B O 1
ATOM 1813 N N . SER B 1 101 ? 9.078 -12 -10.062 1 93.69 101 SER B N 1
ATOM 1814 C CA . SER B 1 101 ? 8.82 -11.977 -11.5 1 93.69 101 SER B CA 1
ATOM 1815 C C . SER B 1 101 ? 9.883 -12.75 -12.266 1 93.69 101 SER B C 1
ATOM 1817 O O . SER B 1 101 ? 9.648 -13.195 -13.391 1 93.69 101 SER B O 1
ATOM 1819 N N . PHE B 1 102 ? 11.008 -12.977 -11.688 1 92.25 102 PHE B N 1
ATOM 1820 C CA . PHE B 1 102 ? 12.062 -13.758 -12.32 1 92.25 102 PHE B CA 1
ATOM 1821 C C . PHE B 1 102 ? 12.078 -15.188 -11.789 1 92.25 102 PHE B C 1
ATOM 1823 O O . PHE B 1 102 ? 13.016 -15.945 -12.055 1 92.25 102 PHE B O 1
ATOM 1830 N N . GLY B 1 103 ? 11.086 -15.484 -10.961 1 91.56 103 GLY B N 1
ATOM 1831 C CA . GLY B 1 103 ? 10.906 -16.859 -10.5 1 91.56 103 GLY B CA 1
ATOM 1832 C C . GLY B 1 103 ? 11.781 -17.203 -9.312 1 91.56 103 GLY B C 1
ATOM 1833 O O . GLY B 1 103 ? 11.984 -18.375 -9 1 91.56 103 GLY B O 1
ATOM 1834 N N . LEU B 1 104 ? 12.289 -16.172 -8.617 1 94.25 104 LEU B N 1
ATOM 1835 C CA . LEU B 1 104 ? 13.258 -16.422 -7.559 1 94.25 104 LEU B CA 1
ATOM 1836 C C . LEU B 1 104 ? 12.586 -16.453 -6.191 1 94.25 104 LEU B C 1
ATOM 1838 O O . LEU B 1 104 ? 13.172 -16.906 -5.211 1 94.25 104 LEU B O 1
ATOM 1842 N N . LEU B 1 105 ? 11.398 -15.883 -6.066 1 95.31 105 LEU B N 1
ATOM 1843 C CA . LEU B 1 105 ? 10.609 -15.914 -4.836 1 95.31 105 LEU B CA 1
ATOM 1844 C C . LEU B 1 105 ? 9.211 -16.453 -5.098 1 95.31 105 LEU B C 1
ATOM 1846 O O . LEU B 1 105 ? 8.703 -16.359 -6.215 1 95.31 105 LEU B O 1
ATOM 1850 N N . PRO B 1 106 ? 8.695 -17.047 -4.066 1 94.75 106 PRO B N 1
ATOM 1851 C CA . PRO B 1 106 ? 7.34 -17.578 -4.25 1 94.75 106 PRO B CA 1
ATOM 1852 C C . PRO B 1 106 ? 6.289 -16.484 -4.41 1 94.75 106 PRO B C 1
ATOM 1854 O O . PRO B 1 106 ? 6.508 -15.344 -3.984 1 94.75 106 PRO B O 1
ATOM 1857 N N . HIS B 1 107 ? 5.168 -16.906 -4.988 1 93.94 107 HIS B N 1
ATOM 1858 C CA . HIS B 1 107 ? 4.02 -16.016 -5.105 1 93.94 107 HIS B CA 1
ATOM 1859 C C . HIS B 1 107 ? 3.336 -15.812 -3.754 1 93.94 107 HIS B C 1
ATOM 1861 O O . HIS B 1 107 ? 3.178 -16.766 -2.99 1 93.94 107 HIS B O 1
ATOM 1867 N N . VAL B 1 108 ? 2.943 -14.555 -3.516 1 94.06 108 VAL B N 1
ATOM 1868 C CA . VAL B 1 108 ? 2.168 -14.242 -2.322 1 94.06 108 VAL B CA 1
ATOM 1869 C C . VAL B 1 108 ? 0.871 -13.539 -2.719 1 94.06 108 VAL B C 1
ATOM 1871 O O . VAL B 1 108 ? 0.866 -12.688 -3.613 1 94.06 108 VAL B O 1
ATOM 1874 N N . PRO B 1 109 ? -0.189 -13.953 -2.014 1 95.69 109 PRO B N 1
ATOM 1875 C CA . PRO B 1 109 ? -1.443 -13.258 -2.316 1 95.69 109 PRO B CA 1
ATOM 1876 C C . PRO B 1 109 ? -1.358 -11.75 -2.078 1 95.69 109 PRO B C 1
ATOM 1878 O O . PRO B 1 109 ? -0.604 -11.305 -1.211 1 95.69 109 PRO B O 1
ATOM 1881 N N . ALA B 1 110 ? -2.17 -11.047 -2.777 1 96.5 110 ALA B N 1
ATOM 1882 C CA . ALA B 1 110 ? -2.09 -9.594 -2.801 1 96.5 110 ALA B CA 1
ATOM 1883 C C . ALA B 1 110 ? -2.455 -9 -1.443 1 96.5 110 ALA B C 1
ATOM 1885 O O . ALA B 1 110 ? -2.043 -7.883 -1.114 1 96.5 110 ALA B O 1
ATOM 1886 N N . PHE B 1 111 ? -3.248 -9.727 -0.678 1 96.44 111 PHE B N 1
ATOM 1887 C CA . PHE B 1 111 ? -3.662 -9.156 0.599 1 96.44 111 PHE B CA 1
ATOM 1888 C C . PHE B 1 111 ? -2.475 -9.031 1.547 1 96.44 111 PHE B C 1
ATOM 1890 O O . PHE B 1 111 ? -2.566 -8.367 2.582 1 96.44 111 PHE B O 1
ATOM 1897 N N . TYR B 1 112 ? -1.367 -9.594 1.226 1 97 112 TYR B N 1
ATOM 1898 C CA . TYR B 1 112 ? -0.177 -9.453 2.059 1 97 112 TYR B CA 1
ATOM 1899 C C . TYR B 1 112 ? 0.32 -8.008 2.059 1 97 112 TYR B C 1
ATOM 1901 O O . TYR B 1 112 ? 1.086 -7.609 2.939 1 97 112 TYR B O 1
ATOM 1909 N N . ALA B 1 113 ? -0.039 -7.27 1.048 1 97.88 113 ALA B N 1
ATOM 1910 C CA . ALA B 1 113 ? 0.236 -5.836 1.117 1 97.88 113 ALA B CA 1
ATOM 1911 C C . ALA B 1 113 ? -0.343 -5.227 2.393 1 97.88 113 ALA B C 1
ATOM 1913 O O . ALA B 1 113 ? 0.313 -4.422 3.055 1 97.88 113 ALA B O 1
ATOM 1914 N N . ALA B 1 114 ? -1.507 -5.625 2.686 1 97.88 114 ALA B N 1
ATOM 1915 C CA . ALA B 1 114 ? -2.145 -5.141 3.908 1 97.88 114 ALA B CA 1
ATOM 1916 C C . ALA B 1 114 ? -1.394 -5.621 5.145 1 97.88 114 ALA B C 1
ATOM 1918 O O . ALA B 1 114 ? -1.193 -4.859 6.094 1 97.88 114 ALA B O 1
ATOM 1919 N N . VAL B 1 115 ? -0.987 -6.824 5.117 1 97.12 115 VAL B N 1
ATOM 1920 C CA . VAL B 1 115 ? -0.239 -7.395 6.23 1 97.12 115 VAL B CA 1
ATOM 1921 C C . VAL B 1 115 ? 1.046 -6.602 6.453 1 97.12 115 VAL B C 1
ATOM 1923 O O . VAL B 1 115 ? 1.349 -6.199 7.578 1 97.12 115 VAL B O 1
ATOM 1926 N N . LEU B 1 116 ? 1.721 -6.344 5.398 1 97.88 116 LEU B N 1
ATOM 1927 C CA . LEU B 1 116 ? 2.951 -5.562 5.465 1 97.88 116 LEU B CA 1
ATOM 1928 C C . LEU B 1 116 ? 2.672 -4.148 5.965 1 97.88 116 LEU B C 1
ATOM 1930 O O . LEU B 1 116 ? 3.467 -3.584 6.719 1 97.88 116 LEU B O 1
ATOM 1934 N N . TRP B 1 117 ? 1.611 -3.613 5.496 1 98.12 117 TRP B N 1
ATOM 1935 C CA . TRP B 1 117 ? 1.264 -2.252 5.891 1 98.12 117 TRP B CA 1
ATOM 1936 C C . TRP B 1 117 ? 0.982 -2.172 7.387 1 98.12 117 TRP B C 1
ATOM 1938 O O . TRP B 1 117 ? 1.45 -1.254 8.062 1 98.12 117 TRP B O 1
ATOM 1948 N N . PHE B 1 118 ? 0.283 -3.117 7.934 1 96.62 118 PHE B N 1
ATOM 1949 C CA . PHE B 1 118 ? 0.022 -3.139 9.367 1 96.62 118 PHE B CA 1
ATOM 1950 C C . PHE B 1 118 ? 1.315 -3.328 10.148 1 96.62 118 PHE B C 1
ATOM 1952 O O . PHE B 1 118 ? 1.496 -2.732 11.211 1 96.62 118 PHE B O 1
ATOM 1959 N N . ALA B 1 119 ? 2.148 -4.184 9.641 1 96.12 119 ALA B N 1
ATOM 1960 C CA . ALA B 1 119 ? 3.471 -4.309 10.25 1 96.12 119 ALA B CA 1
ATOM 1961 C C . ALA B 1 119 ? 4.207 -2.973 10.234 1 96.12 119 ALA B C 1
ATOM 1963 O O . ALA B 1 119 ? 4.859 -2.605 11.219 1 96.12 119 ALA B O 1
ATOM 1964 N N . GLY B 1 120 ? 4.102 -2.275 9.141 1 95.75 120 GLY B N 1
ATOM 1965 C CA . GLY B 1 120 ? 4.699 -0.955 9.023 1 95.75 120 GLY B CA 1
ATOM 1966 C C . GLY B 1 120 ? 4.133 0.052 10 1 95.75 120 GLY B C 1
ATOM 1967 O O . GLY B 1 120 ? 4.855 0.917 10.5 1 95.75 120 GLY B O 1
ATOM 1968 N N . LEU B 1 121 ? 2.848 -0.05 10.227 1 93.88 121 LEU B N 1
ATOM 1969 C CA . LEU B 1 121 ? 2.262 0.806 11.25 1 93.88 121 LEU B CA 1
ATOM 1970 C C . LEU B 1 121 ? 2.951 0.595 12.594 1 93.88 121 LEU B C 1
ATOM 1972 O O . LEU B 1 121 ? 3.197 1.556 13.328 1 93.88 121 LEU B O 1
ATOM 1976 N N . GLY B 1 122 ? 3.189 -0.709 12.875 1 90.5 122 GLY B N 1
ATOM 1977 C CA . GLY B 1 122 ? 3.938 -0.998 14.086 1 90.5 122 GLY B CA 1
ATOM 1978 C C . GLY B 1 122 ? 5.301 -0.337 14.117 1 90.5 122 GLY B C 1
ATOM 1979 O O . GLY B 1 122 ? 5.684 0.266 15.125 1 90.5 122 GLY B O 1
A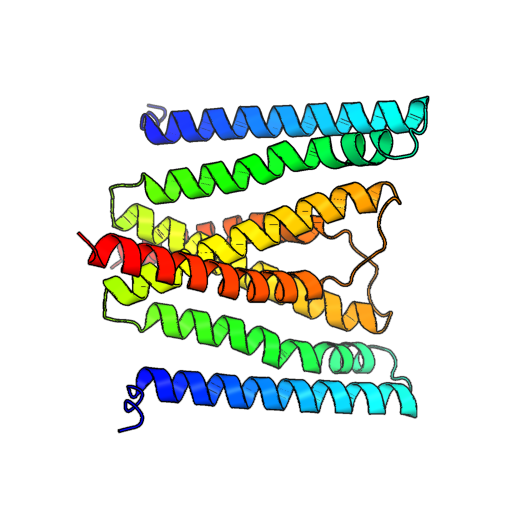TOM 1980 N N . LEU B 1 123 ? 5.945 -0.391 13.016 1 89.25 123 LEU B N 1
ATOM 1981 C CA . LEU B 1 123 ? 7.25 0.245 12.875 1 89.25 123 LEU B CA 1
ATOM 1982 C C . LEU B 1 123 ? 7.133 1.76 13.016 1 89.25 123 LEU B C 1
ATOM 1984 O O . LEU B 1 123 ? 7.93 2.387 13.719 1 89.25 123 LEU B O 1
ATOM 1988 N N . GLY B 1 124 ? 6.207 2.264 12.367 1 85.5 124 GLY B N 1
ATOM 1989 C CA . GLY B 1 124 ? 5.98 3.695 12.477 1 85.5 124 GLY B CA 1
ATOM 1990 C C . GLY B 1 124 ? 5.668 4.152 13.883 1 85.5 124 GLY B C 1
ATOM 1991 O O . GLY B 1 124 ? 6.141 5.203 14.32 1 85.5 124 GLY B O 1
ATOM 1992 N N . GLY B 1 125 ? 4.887 3.389 14.586 1 83.69 125 GLY B N 1
ATOM 1993 C CA . GLY B 1 125 ? 4.621 3.67 15.984 1 83.69 125 GLY B CA 1
ATOM 1994 C C . GLY B 1 125 ? 5.871 3.648 16.844 1 83.69 125 GLY B C 1
ATOM 1995 O O . GLY B 1 125 ? 6.047 4.504 17.719 1 83.69 125 GLY B O 1
ATOM 1996 N N . CYS B 1 126 ? 6.707 2.734 16.562 1 82.88 126 CYS B N 1
ATOM 1997 C CA . CYS B 1 126 ? 7.965 2.646 17.297 1 82.88 126 CYS B CA 1
ATOM 1998 C C . CYS B 1 126 ? 8.844 3.855 17.016 1 82.88 126 CYS B C 1
ATOM 2000 O O . CYS B 1 126 ? 9.445 4.418 17.938 1 82.88 126 CYS B O 1
ATOM 2002 N N . VAL B 1 127 ? 8.906 4.168 15.812 1 82 127 VAL B N 1
ATOM 2003 C CA . VAL B 1 127 ? 9.703 5.328 15.43 1 82 127 VAL B CA 1
ATOM 2004 C C . VAL B 1 127 ? 9.172 6.578 16.125 1 82 127 VAL B C 1
ATOM 2006 O O . VAL B 1 127 ? 9.945 7.379 16.656 1 82 127 VAL B O 1
ATOM 2009 N N . ASN B 1 128 ? 7.918 6.699 16.188 1 82.19 128 ASN B N 1
ATOM 2010 C CA . ASN B 1 128 ? 7.316 7.832 16.875 1 82.19 128 ASN B CA 1
ATOM 2011 C C . ASN B 1 128 ? 7.641 7.809 18.375 1 82.19 128 ASN B C 1
ATOM 2013 O O . ASN B 1 128 ? 7.957 8.844 18.953 1 82.19 128 ASN B O 1
ATOM 2017 N N . ALA B 1 129 ? 7.652 6.656 18.938 1 82.94 129 ALA B N 1
ATOM 2018 C CA . ALA B 1 129 ? 7.93 6.512 20.359 1 82.94 129 ALA B CA 1
ATOM 2019 C C . ALA B 1 129 ? 9.375 6.887 20.672 1 82.94 129 ALA B C 1
ATOM 2021 O O . ALA B 1 129 ? 9.641 7.574 21.672 1 82.94 129 ALA B O 1
ATOM 2022 N N . VAL B 1 130 ? 10.242 6.531 19.875 1 83 130 VAL B N 1
ATOM 2023 C CA . VAL B 1 130 ? 11.664 6.801 20.078 1 83 130 VAL B CA 1
ATOM 2024 C C . VAL B 1 130 ? 11.938 8.289 19.891 1 83 130 VAL B C 1
ATOM 2026 O O . VAL B 1 130 ? 12.672 8.898 20.688 1 83 130 VAL B O 1
ATOM 2029 N N . LEU B 1 131 ? 11.297 8.867 18.938 1 81.25 131 LEU B N 1
ATOM 2030 C CA . LEU B 1 131 ? 11.508 10.289 18.656 1 81.25 131 LEU B CA 1
ATOM 2031 C C . LEU B 1 131 ? 10.906 11.156 19.766 1 81.25 131 LEU B C 1
ATOM 2033 O O . LEU B 1 131 ? 11.477 12.188 20.125 1 81.25 131 LEU B O 1
ATOM 2037 N N . GLU B 1 132 ? 9.812 10.688 20.25 1 78.56 132 GLU B N 1
ATOM 2038 C CA . GLU B 1 132 ? 9.195 11.43 21.344 1 78.56 132 GLU B CA 1
ATOM 2039 C C . GLU B 1 132 ? 10.023 11.312 22.625 1 78.56 132 GLU B C 1
ATOM 2041 O O . GLU B 1 132 ? 10.125 12.281 23.391 1 78.56 132 GLU B O 1
ATOM 2046 N N . ARG B 1 133 ? 10.594 10.18 22.797 1 80.44 133 ARG B N 1
ATOM 2047 C CA . ARG B 1 133 ? 11.414 9.969 23.984 1 80.44 133 ARG B CA 1
ATOM 2048 C C . ARG B 1 133 ? 12.727 10.734 23.875 1 80.44 133 ARG B C 1
ATOM 2050 O O . ARG B 1 133 ? 13.25 11.234 24.891 1 80.44 133 ARG B O 1
ATOM 2057 N N . SER B 1 134 ? 13.18 10.664 22.719 1 74.38 134 SER B N 1
ATOM 2058 C CA . SER B 1 134 ? 14.438 11.367 22.516 1 74.38 134 SER B CA 1
ATOM 2059 C C . SER B 1 134 ? 14.242 12.883 22.547 1 74.38 134 SER B C 1
ATOM 2061 O O . SER B 1 134 ? 15.164 13.625 22.891 1 74.38 134 SER B O 1
ATOM 2063 N N . GLY B 1 135 ? 13.227 13.32 21.844 1 63.12 135 GLY B N 1
ATOM 2064 C CA . GLY B 1 135 ? 12.945 14.742 21.922 1 63.12 135 GLY B CA 1
ATOM 2065 C C . GLY B 1 135 ? 12.547 15.188 23.328 1 63.12 135 GLY B C 1
ATOM 2066 O O . GLY B 1 135 ? 12.719 16.359 23.672 1 63.12 135 GLY B O 1
ATOM 2067 N N . GLY B 1 136 ? 11.758 14.398 24.062 1 54 136 GLY B N 1
ATOM 2068 C CA . GLY B 1 136 ? 11.477 14.711 25.453 1 54 136 GLY B CA 1
ATOM 2069 C C . GLY B 1 136 ? 12.719 14.711 26.328 1 54 136 GLY B C 1
ATOM 2070 O O . GLY B 1 136 ? 12.672 15.109 27.5 1 54 136 GLY B O 1
ATOM 2071 N N . ALA B 1 137 ? 13.703 14.062 26.047 1 52 137 ALA B N 1
ATOM 2072 C CA . ALA B 1 137 ? 14.922 14.039 26.844 1 52 137 ALA B CA 1
ATOM 2073 C C . ALA B 1 137 ? 15.703 15.344 26.672 1 52 137 ALA B C 1
ATOM 2075 O O . ALA B 1 137 ? 16.719 15.547 27.344 1 52 137 ALA B O 1
ATOM 2076 N N . GLU B 1 138 ? 15.508 16.172 25.703 1 40.03 138 GLU B N 1
ATOM 2077 C CA . GLU B 1 138 ? 16.172 17.469 25.797 1 40.03 138 GLU B CA 1
ATOM 2078 C C . GLU B 1 138 ? 15.391 18.422 26.688 1 40.03 138 GLU B C 1
ATOM 2080 O O . GLU B 1 138 ? 14.164 18.406 26.703 1 40.03 138 GLU B O 1
#

Nearest PDB structures (foldseek):
  3jbi-assembly1_V  TM=3.303E-01  e=4.844E+00  Gallus gallus
  8xkv-assembly1_C  TM=3.015E-01  e=7.018E+00  Arabidopsis thaliana
  2y3d-assembly1_A  TM=6.677E-01  e=8.146E-01  Cupriavidus metallidurans CH34
  3jbi-assembly1_V  TM=3.305E-01  e=4.985E+00  Gallus gallus

Secondary structure (DSSP, 8-state):
------HHHHHHHHHHHHHHHHHHHHHHHHHHHHHHT---HHHHHHHHHTTHHHHHHHHHHHHHHHHH---HHHHHHHHHHHHHHHHHHHHHHHHHHHHHHTTSS----TTHHHHHHHHHHHHHHHHHHHHHHHHTT-/------HHHHHHHHHHHHHHHHHHHHHHHHHHHHHHT---HHHHHHHHHTTHHHHHHHHHHHHHHHHH---HHHHHHHHHHHHHHHHHHHHHHHHHHHHHHTTSS----TTHHHHHHHHHHHHHHHHHHHHHHHHTT-

Organism: Novosphingobium aromaticivorans (strain ATCC 700278 / DSM 12444 / CCUG 56034 / CIP 105152 / NBRC 16084 / F199) (NCBI:txid279238)

Foldseek 3Di:
DPPPPDPLRVVLVVLLVVLVVQLVVLVVVLVVVCVPPVDDDPVNVVSVCRNVVSLVSNVVSLVVSLVPDPDPVVNVLSVQLQVQLLVQLVVVCVVQVVCVVVVNDDDDDPCVSVVSSVVSSVVSVVVSVVVVVVVVVD/DPPPDDPLVVVLVVLLVVLVVQLVVLVVVLVVVCVPPVDDDPVNVVSVCRNVVSLVSNVVSLVVSLVPDPDPVVNVLSVQLQVQLLVQLVVVCVVQVVCVVVVNDDDDDPCVSVVSSVVSSVVSVVVSVVCVVVVVVD

Solvent-accessible surface area (backbone atoms only — not comparable to full-atom values): 14054 Å² total; per-residue (Å²): 127,77,76,72,66,52,71,71,53,46,54,49,51,50,50,48,50,52,27,51,50,49,21,53,49,36,44,54,50,40,52,50,47,49,70,70,68,54,63,62,69,70,62,32,52,54,48,36,35,48,33,30,50,26,56,42,46,47,55,52,50,52,50,52,50,56,71,63,48,77,50,64,66,60,34,49,53,52,49,48,17,51,52,45,4,49,50,48,24,43,37,52,29,28,37,50,12,41,29,27,73,73,69,74,41,81,91,57,58,41,31,50,53,46,54,40,27,55,52,19,37,54,51,22,50,48,53,50,51,51,49,51,52,56,58,64,67,102,128,76,78,73,65,52,73,69,52,46,55,49,51,49,50,47,52,51,26,50,50,48,22,55,50,33,42,53,50,40,52,50,46,48,70,69,68,54,64,62,71,69,62,31,51,53,48,34,35,47,34,29,50,26,57,42,46,46,53,52,50,51,51,51,50,54,73,63,48,78,52,67,64,60,34,49,53,52,49,50,17,51,50,46,4,48,50,49,22,42,39,52,30,27,37,49,12,42,27,27,73,74,68,75,42,79,89,57,60,40,32,49,54,46,54,39,26,55,53,20,35,53,50,23,49,49,51,50,50,51,51,50,50,56,59,64,67,103

Sequence (276 aa):
MLARMTPERRQYTRAVMLLMGGYAATLVGVNLIFEASRPTGISAYAAALLPALPVIGVFVVIGRLLASLRDEYQRYLLTRQVLIATAFMLSVATAWGFVESFGLLPHVPAFYAAVLWFAGLGLGGCVNAVLERSGGAEMLARMTPERRQYTRAVMLLMGGYAATLVGVNLIFEASRPTGISAYAAALLPALPVIGVFVVIGRLLASLRDEYQRYLLTRQVLIATAFMLSVATAWGFVESFGLLPHVPAFYAAVLWFAGLGLGGCVNAVLERSGGAE

Radius of gyration: 21.16 Å; Cα contacts (8 Å, |Δi|>4): 275; chains: 2; bounding box: 45×60×59 Å